Protein AF-A0A132P1G0-F1 (afdb_monomer)

Radius of gyration: 25.65 Å; Cα contacts (8 Å, |Δi|>4): 264; chains: 1; bounding box: 55×98×49 Å

Secondary structure (DSSP, 8-state):
-----HHHHHHHHHHHHHHHHHHHHHHHHHHHHHHHHHHHHHHH--EEEEEEE---HHHHHT--TTPPTT-EEEEEE-SSEEEEEEEE--SSSSSEEEEEEEEEEESSSS-EEEEE---THHHHHHHHHHHTT--HHHHHHHHHHHHTTS--EEEEE-SSEEEEEEHHHHHHHHHHHT--TT-HHHHHHHHHHH--HHHHHHHHHHHHHHT--EEEEEE----

Mean predicted aligned error: 13.41 Å

Organism: Enterococcus faecium (NCBI:txid1352)

Structure (mmCIF, N/CA/C/O backbone):
data_AF-A0A132P1G0-F1
#
_entry.id   AF-A0A132P1G0-F1
#
loop_
_atom_site.group_PDB
_atom_site.id
_atom_site.type_symbol
_atom_site.label_atom_id
_atom_site.label_alt_id
_atom_site.label_comp_id
_atom_site.label_asym_id
_atom_site.label_entity_id
_atom_site.label_seq_id
_atom_site.pdbx_PDB_ins_code
_atom_site.Cartn_x
_atom_site.Cartn_y
_atom_site.Cartn_z
_atom_site.occupancy
_atom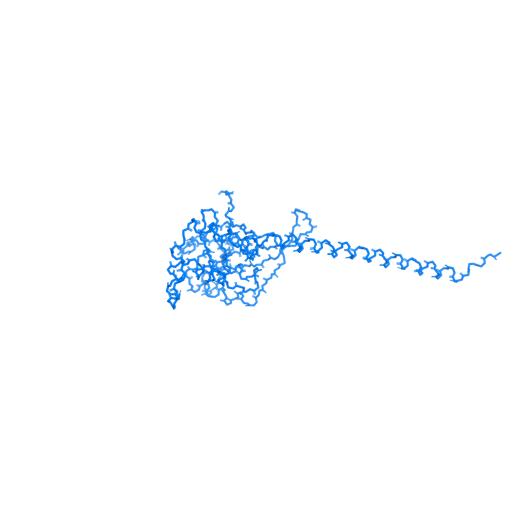_site.B_iso_or_equiv
_atom_site.auth_seq_id
_atom_site.auth_comp_id
_atom_site.auth_asym_id
_atom_site.auth_atom_id
_atom_site.pdbx_PDB_model_num
ATOM 1 N N . MET A 1 1 ? 31.037 -71.816 -2.008 1.00 37.53 1 MET A N 1
ATOM 2 C CA . MET A 1 1 ? 30.924 -70.696 -1.050 1.00 37.53 1 MET A CA 1
ATOM 3 C C . MET A 1 1 ? 31.440 -69.455 -1.752 1.00 37.53 1 MET A C 1
ATOM 5 O O . MET A 1 1 ? 32.637 -69.364 -1.975 1.00 37.53 1 MET A O 1
ATOM 9 N N . VAL A 1 2 ? 30.547 -68.585 -2.227 1.00 40.81 2 VAL A N 1
ATOM 10 C CA . VAL A 1 2 ? 30.942 -67.336 -2.894 1.00 40.81 2 VAL A CA 1
ATOM 11 C C . VAL A 1 2 ? 30.988 -66.265 -1.813 1.00 40.81 2 VAL A C 1
ATOM 13 O O . VAL A 1 2 ? 29.950 -65.892 -1.278 1.00 40.81 2 VAL A O 1
ATOM 16 N N . SER A 1 3 ? 32.191 -65.835 -1.444 1.00 41.25 3 SER A N 1
ATOM 17 C CA . SER A 1 3 ? 32.392 -64.674 -0.586 1.00 41.25 3 SER A CA 1
ATOM 18 C C . SER A 1 3 ? 32.020 -63.419 -1.378 1.00 41.25 3 SER A C 1
ATOM 20 O O . SER A 1 3 ? 32.681 -63.074 -2.359 1.00 41.25 3 SER A O 1
ATOM 22 N N . SER A 1 4 ? 30.945 -62.732 -0.985 1.00 48.47 4 SER A N 1
ATOM 23 C CA . SER A 1 4 ? 30.740 -61.344 -1.398 1.00 48.47 4 SER A CA 1
ATOM 24 C C . SER A 1 4 ? 31.898 -60.537 -0.815 1.00 48.47 4 SER A C 1
ATOM 26 O O . SER A 1 4 ? 32.073 -60.458 0.399 1.00 48.47 4 SER A O 1
ATOM 28 N N . SER A 1 5 ? 32.778 -60.021 -1.676 1.00 46.84 5 SER A N 1
ATOM 29 C CA . SER A 1 5 ? 33.900 -59.223 -1.200 1.00 46.84 5 SER A CA 1
ATOM 30 C C . SER A 1 5 ? 33.353 -57.902 -0.630 1.00 46.84 5 SER A C 1
ATOM 32 O O . SER A 1 5 ? 32.579 -57.233 -1.320 1.00 46.84 5 SER A O 1
ATOM 34 N N . PRO A 1 6 ? 33.748 -57.492 0.592 1.00 55.69 6 PRO A N 1
ATOM 35 C CA . PRO A 1 6 ? 33.287 -56.249 1.227 1.00 55.69 6 PRO A CA 1
ATOM 36 C C . PRO A 1 6 ? 33.460 -55.005 0.334 1.00 55.69 6 PRO A C 1
ATOM 38 O O . PRO A 1 6 ? 32.714 -54.035 0.433 1.00 55.69 6 PRO A O 1
ATOM 41 N N . ASN A 1 7 ? 34.396 -55.070 -0.616 1.00 59.66 7 ASN A N 1
ATOM 42 C CA . ASN A 1 7 ? 34.645 -54.039 -1.619 1.00 59.66 7 ASN A CA 1
ATOM 43 C C . ASN A 1 7 ? 33.464 -53.802 -2.577 1.00 59.66 7 ASN A C 1
ATOM 45 O O . ASN A 1 7 ? 33.288 -52.677 -3.039 1.00 59.66 7 ASN A O 1
ATOM 49 N N . LYS A 1 8 ? 32.649 -54.820 -2.889 1.00 65.12 8 LYS A N 1
ATOM 50 C CA . LYS A 1 8 ? 31.513 -54.676 -3.818 1.00 65.12 8 LYS A CA 1
ATOM 51 C C . LYS A 1 8 ? 30.313 -53.996 -3.156 1.00 65.12 8 LYS A C 1
ATOM 53 O O . LYS A 1 8 ? 29.653 -53.176 -3.786 1.00 65.12 8 LYS A O 1
ATOM 58 N N . GLU A 1 9 ? 30.056 -54.297 -1.886 1.00 71.38 9 GLU A N 1
ATOM 59 C CA . GLU A 1 9 ? 29.015 -53.622 -1.098 1.00 71.38 9 GLU A CA 1
ATOM 60 C C . GLU A 1 9 ? 29.394 -52.170 -0.802 1.00 71.38 9 GLU A C 1
ATOM 62 O O . GLU A 1 9 ? 28.568 -51.274 -0.971 1.00 71.38 9 GLU A O 1
ATOM 67 N N . HIS A 1 10 ? 30.663 -51.918 -0.467 1.00 63.91 10 HIS A N 1
ATOM 68 C CA . HIS A 1 10 ? 31.167 -50.561 -0.271 1.00 63.91 10 HIS A CA 1
ATOM 69 C C . HIS A 1 10 ? 31.054 -49.712 -1.548 1.00 63.91 10 HIS A C 1
ATOM 71 O O . HIS A 1 10 ? 30.574 -48.582 -1.496 1.00 63.91 10 HIS A O 1
ATOM 77 N N . LEU A 1 11 ? 31.417 -50.271 -2.709 1.00 60.62 11 LEU A N 1
ATOM 78 C CA . LEU A 1 11 ? 31.289 -49.586 -3.997 1.00 60.62 11 LEU A CA 1
ATOM 79 C C . LEU A 1 11 ? 29.827 -49.255 -4.338 1.00 60.62 11 LEU A C 1
ATOM 81 O O . LEU A 1 11 ? 29.544 -48.152 -4.798 1.00 60.62 11 LEU A O 1
ATOM 85 N N . ASN A 1 12 ? 28.895 -50.173 -4.073 1.00 77.06 12 ASN A N 1
ATOM 86 C CA . ASN A 1 12 ? 27.471 -49.936 -4.313 1.00 77.06 12 ASN A CA 1
ATOM 87 C C . ASN A 1 12 ? 26.906 -48.820 -3.422 1.00 77.06 12 ASN A C 1
ATOM 89 O O . ASN A 1 12 ? 26.125 -48.001 -3.902 1.00 77.06 12 ASN A O 1
ATOM 93 N N . GLU A 1 13 ? 27.310 -48.746 -2.151 1.00 74.50 13 GLU A N 1
ATOM 94 C CA . GLU A 1 13 ? 26.876 -47.664 -1.256 1.00 74.50 13 GLU A CA 1
ATOM 95 C C . GLU A 1 13 ? 27.479 -46.310 -1.659 1.00 74.50 13 GLU A C 1
ATOM 97 O O . GLU A 1 13 ? 26.783 -45.296 -1.613 1.00 74.50 13 GLU A O 1
ATOM 102 N N . VAL A 1 14 ? 28.734 -46.281 -2.124 1.00 67.88 14 VAL A N 1
ATOM 103 C CA . VAL A 1 14 ? 29.352 -45.065 -2.680 1.00 67.88 14 VAL A CA 1
ATOM 104 C C . VAL A 1 14 ? 28.603 -44.599 -3.931 1.00 67.88 14 VAL A C 1
ATOM 106 O O . VAL A 1 14 ? 28.250 -43.426 -4.017 1.00 67.88 14 VAL A O 1
ATOM 109 N N . ILE A 1 15 ? 28.282 -45.503 -4.863 1.00 72.69 15 ILE A N 1
ATOM 110 C CA . ILE A 1 15 ? 27.496 -45.175 -6.066 1.00 72.69 15 ILE A CA 1
ATOM 111 C C . ILE A 1 15 ? 26.113 -44.638 -5.682 1.00 72.69 15 ILE A C 1
ATOM 113 O O . ILE A 1 15 ? 25.686 -43.621 -6.223 1.00 72.69 15 ILE A O 1
ATOM 117 N N . ARG A 1 16 ? 25.430 -45.274 -4.723 1.00 78.25 16 ARG A N 1
ATOM 118 C CA . ARG A 1 16 ? 24.104 -44.844 -4.260 1.00 78.25 16 ARG A CA 1
ATOM 119 C C . ARG A 1 16 ? 24.137 -43.447 -3.637 1.00 78.25 16 ARG A C 1
ATOM 121 O O . ARG A 1 16 ? 23.233 -42.653 -3.885 1.00 78.25 16 ARG A O 1
ATOM 128 N N . ARG A 1 17 ? 25.166 -43.139 -2.838 1.00 67.62 17 ARG A N 1
ATOM 129 C CA . ARG A 1 17 ? 25.363 -41.803 -2.250 1.00 67.62 17 ARG A CA 1
ATOM 130 C C . ARG A 1 17 ? 25.637 -40.760 -3.321 1.00 67.62 17 ARG A C 1
ATOM 132 O O . ARG A 1 17 ? 24.928 -39.768 -3.358 1.00 67.62 17 ARG A O 1
ATOM 139 N N . ILE A 1 18 ? 26.551 -41.047 -4.248 1.00 67.81 18 ILE A N 1
ATOM 140 C CA . ILE A 1 18 ? 26.843 -40.165 -5.383 1.00 67.81 18 ILE A CA 1
ATOM 141 C C . ILE A 1 18 ? 25.563 -39.887 -6.182 1.00 67.81 18 ILE A C 1
ATOM 143 O O . ILE A 1 18 ? 25.228 -38.735 -6.412 1.00 67.81 18 ILE A O 1
ATOM 147 N N . GLN A 1 19 ? 24.788 -40.910 -6.550 1.00 68.12 19 GLN A N 1
ATOM 148 C CA . GLN A 1 19 ? 23.530 -40.723 -7.286 1.00 68.12 19 GLN A CA 1
ATOM 149 C C . GLN A 1 19 ? 22.514 -39.864 -6.524 1.00 68.12 19 GLN A C 1
ATOM 151 O O . GLN A 1 19 ? 21.861 -39.015 -7.129 1.00 68.12 19 GLN A O 1
ATOM 156 N N . LYS A 1 20 ? 22.400 -40.058 -5.205 1.00 75.44 20 LYS A N 1
ATOM 157 C CA . LYS A 1 20 ? 21.541 -39.233 -4.353 1.00 75.44 20 LYS A CA 1
ATOM 158 C C . LYS A 1 20 ? 22.015 -37.778 -4.338 1.00 75.44 20 LYS A C 1
ATOM 160 O O . LYS A 1 20 ? 21.205 -36.888 -4.575 1.00 75.44 20 LYS A O 1
ATOM 165 N N . ASP A 1 21 ? 23.308 -37.548 -4.136 1.00 68.44 21 ASP A N 1
ATOM 166 C CA . ASP A 1 21 ? 23.900 -36.209 -4.083 1.00 68.44 21 ASP A CA 1
ATOM 167 C C . ASP A 1 21 ? 23.746 -35.477 -5.431 1.00 68.44 21 ASP A C 1
ATOM 169 O O . ASP A 1 21 ? 23.381 -34.303 -5.460 1.00 68.44 21 ASP A O 1
ATOM 173 N N . PHE A 1 22 ? 23.917 -36.180 -6.558 1.00 66.56 22 PHE A N 1
ATOM 174 C CA . PHE A 1 22 ? 23.640 -35.639 -7.894 1.00 66.56 22 PHE A CA 1
ATOM 175 C C . PHE A 1 22 ? 22.152 -35.336 -8.116 1.00 66.56 22 PHE A C 1
ATOM 177 O O . PHE A 1 22 ? 21.842 -34.308 -8.712 1.00 66.56 22 PHE A O 1
ATOM 184 N N . SER A 1 23 ? 21.228 -36.161 -7.606 1.00 70.25 23 SER A N 1
ATOM 185 C CA . SER A 1 23 ? 19.790 -35.854 -7.686 1.00 70.25 23 SER A CA 1
ATOM 186 C C . SER A 1 23 ? 19.420 -34.603 -6.885 1.00 70.25 23 SER A C 1
ATOM 188 O O . SER A 1 23 ? 18.703 -33.748 -7.393 1.00 70.25 23 SER A O 1
ATOM 190 N N . CYS A 1 24 ? 20.000 -34.429 -5.692 1.00 68.25 24 CYS A N 1
ATOM 191 C CA . CYS A 1 24 ? 19.798 -33.228 -4.885 1.00 68.25 24 CYS A CA 1
ATOM 192 C C . CYS A 1 24 ? 20.371 -31.979 -5.572 1.00 68.25 24 CYS A C 1
ATOM 194 O O . CYS A 1 24 ? 19.778 -30.909 -5.482 1.00 68.25 24 CYS A O 1
ATOM 196 N N . MET A 1 25 ? 21.492 -32.095 -6.294 1.00 72.50 25 MET A N 1
ATOM 197 C CA . MET A 1 25 ? 22.027 -30.979 -7.084 1.00 72.50 25 MET A CA 1
ATOM 198 C C . MET A 1 25 ? 21.111 -30.583 -8.246 1.00 72.50 25 MET A C 1
ATOM 200 O O . MET A 1 25 ? 20.969 -29.393 -8.511 1.00 72.50 25 MET A O 1
ATOM 204 N N . GLU A 1 26 ? 20.487 -31.539 -8.935 1.00 73.94 26 GLU A N 1
ATOM 205 C CA . GLU A 1 26 ? 19.522 -31.225 -9.999 1.00 73.94 26 GLU A CA 1
ATOM 206 C C . GLU A 1 26 ? 18.239 -30.591 -9.438 1.00 73.94 26 GLU A C 1
ATOM 208 O O . GLU A 1 26 ? 17.740 -29.619 -10.003 1.00 73.94 26 GLU A O 1
ATOM 213 N N . GLU A 1 27 ? 17.761 -31.047 -8.277 1.00 65.31 27 GLU A N 1
ATOM 214 C CA . GLU A 1 27 ? 16.662 -30.391 -7.553 1.00 65.31 27 GLU A CA 1
ATOM 215 C C . GLU A 1 27 ? 17.027 -28.956 -7.139 1.00 65.31 27 GLU A C 1
ATOM 217 O O . GLU A 1 27 ? 16.222 -28.041 -7.311 1.00 65.31 27 GLU A O 1
ATOM 222 N N . MET A 1 28 ? 18.256 -28.729 -6.661 1.00 61.38 28 MET A N 1
ATOM 223 C CA . MET A 1 28 ? 18.747 -27.388 -6.326 1.00 61.38 28 MET A CA 1
ATOM 224 C C . MET A 1 28 ? 18.873 -26.489 -7.557 1.00 61.38 28 MET A C 1
ATOM 226 O O . MET A 1 28 ? 18.504 -25.323 -7.475 1.00 61.38 28 MET A O 1
ATOM 230 N N . LYS A 1 29 ? 19.354 -26.997 -8.698 1.00 69.44 29 LYS A N 1
ATOM 231 C CA . LYS A 1 29 ? 19.403 -26.221 -9.949 1.00 69.44 29 LYS A CA 1
ATOM 232 C C . LYS A 1 29 ? 18.012 -25.830 -10.418 1.00 69.44 29 LYS A C 1
ATOM 234 O O . LYS A 1 29 ? 17.804 -24.674 -10.762 1.00 69.44 29 LYS A O 1
ATOM 239 N N . TYR A 1 30 ? 17.068 -26.768 -10.396 1.00 66.25 30 TYR A N 1
ATOM 240 C CA . TYR A 1 30 ? 15.680 -26.485 -10.745 1.00 66.25 30 TYR A CA 1
ATOM 241 C C . TYR A 1 30 ? 15.068 -25.445 -9.800 1.00 66.25 30 TYR A C 1
ATOM 243 O O . TYR A 1 30 ? 14.392 -24.526 -10.251 1.00 66.25 30 TYR A O 1
ATOM 251 N N . PHE A 1 31 ? 15.346 -25.543 -8.497 1.00 60.97 31 PHE A N 1
ATOM 252 C CA . PHE A 1 31 ? 14.909 -24.549 -7.519 1.00 60.97 31 PHE A CA 1
ATOM 253 C C . PHE A 1 31 ? 15.527 -23.169 -7.777 1.00 60.97 31 PHE A C 1
ATOM 255 O O . PHE A 1 31 ? 14.792 -22.189 -7.831 1.00 60.97 31 PHE A O 1
ATOM 262 N N . ILE A 1 32 ? 16.846 -23.087 -7.985 1.00 63.47 32 ILE A N 1
ATOM 263 C CA . ILE A 1 32 ? 17.544 -21.830 -8.297 1.00 63.47 32 ILE A CA 1
ATOM 264 C C . ILE A 1 32 ? 16.972 -21.217 -9.570 1.00 63.47 32 ILE A C 1
ATOM 266 O O . ILE A 1 32 ? 16.587 -20.059 -9.544 1.00 63.47 32 ILE A O 1
ATOM 270 N N . GLN A 1 33 ? 16.827 -22.000 -10.639 1.00 63.66 33 GLN A N 1
ATOM 271 C CA . GLN A 1 33 ? 16.275 -21.518 -11.900 1.00 63.66 33 GLN A CA 1
ATOM 272 C C . GLN A 1 33 ? 14.838 -21.010 -11.733 1.00 63.66 33 GLN A C 1
ATOM 274 O O . GLN A 1 33 ? 14.493 -19.961 -12.260 1.00 63.66 33 GLN A O 1
ATOM 279 N N . ARG A 1 34 ? 13.998 -21.703 -10.956 1.00 62.53 34 ARG A N 1
ATOM 280 C CA . ARG A 1 34 ? 12.636 -21.241 -10.650 1.00 62.53 34 ARG A CA 1
ATOM 281 C C . ARG A 1 34 ? 12.626 -19.941 -9.852 1.00 62.53 34 ARG A C 1
ATOM 283 O O . ARG A 1 34 ? 11.782 -19.092 -10.114 1.00 62.53 34 ARG A O 1
ATOM 290 N N . VAL A 1 35 ? 13.542 -19.786 -8.898 1.00 59.06 35 VAL A N 1
ATOM 291 C CA . VAL A 1 35 ? 13.701 -18.548 -8.123 1.00 59.06 35 VAL A CA 1
ATOM 292 C C . VAL A 1 35 ? 14.233 -17.420 -9.009 1.00 59.06 35 VAL A C 1
ATOM 294 O O . VAL A 1 35 ? 13.733 -16.308 -8.922 1.00 59.06 35 VAL A O 1
ATOM 297 N N . GLU A 1 36 ? 15.191 -17.691 -9.893 1.00 55.34 36 GLU A N 1
ATOM 298 C CA . GLU A 1 36 ? 15.711 -16.725 -10.867 1.00 55.34 36 GLU A CA 1
ATOM 299 C C . GLU A 1 36 ? 14.631 -16.295 -11.863 1.00 55.34 36 GLU A C 1
ATOM 301 O O . GLU A 1 36 ? 14.488 -15.105 -12.116 1.00 55.34 36 GLU A O 1
ATOM 306 N N . GLU A 1 37 ? 13.828 -17.229 -12.376 1.00 57.62 37 GLU A N 1
ATOM 307 C CA . GLU A 1 37 ? 12.675 -16.941 -13.235 1.00 57.62 37 GLU A CA 1
ATOM 308 C C . GLU A 1 37 ? 11.617 -16.118 -12.487 1.00 57.62 37 GLU A C 1
ATOM 310 O O . GLU A 1 37 ? 11.089 -15.163 -13.045 1.00 57.62 37 GLU A O 1
ATOM 315 N N . GLN A 1 38 ? 11.334 -16.424 -11.217 1.00 51.44 38 GLN A N 1
ATOM 316 C CA . GLN A 1 38 ? 10.434 -15.613 -10.388 1.00 51.44 38 GLN A CA 1
ATOM 317 C C . GLN A 1 38 ? 10.981 -14.204 -10.157 1.00 51.44 38 GLN A C 1
ATOM 319 O O . GLN A 1 38 ? 10.253 -13.242 -10.364 1.00 51.44 38 GLN A O 1
ATOM 324 N N . LEU A 1 39 ? 12.259 -14.064 -9.801 1.00 53.16 39 LEU A N 1
ATOM 325 C CA . LEU A 1 39 ? 12.914 -12.764 -9.638 1.00 53.16 39 LEU A CA 1
ATOM 326 C C . LEU A 1 39 ? 12.949 -11.978 -10.954 1.00 53.16 39 LEU A C 1
ATOM 328 O O . LEU A 1 39 ? 12.786 -10.762 -10.946 1.00 53.16 39 LEU A O 1
ATOM 332 N N . TYR A 1 40 ? 13.127 -12.663 -12.084 1.00 47.72 40 TYR A N 1
ATOM 333 C CA . TYR A 1 40 ? 13.099 -12.061 -13.412 1.00 47.72 40 TYR A CA 1
ATOM 334 C C . TYR A 1 40 ? 11.697 -11.562 -13.772 1.00 47.72 40 TYR A C 1
ATOM 336 O O . TYR A 1 40 ? 11.555 -10.411 -14.170 1.00 47.72 40 TYR A O 1
ATOM 344 N N . MET A 1 41 ? 10.651 -12.363 -13.557 1.00 48.81 41 MET A N 1
ATOM 345 C CA . MET A 1 41 ? 9.263 -11.942 -13.785 1.00 48.81 41 MET A CA 1
ATOM 346 C C . MET A 1 41 ? 8.830 -10.825 -12.825 1.00 48.81 41 MET A C 1
ATOM 348 O O . MET A 1 41 ? 8.182 -9.873 -13.246 1.00 48.81 41 MET A O 1
ATOM 352 N N . GLU A 1 42 ? 9.241 -10.886 -11.555 1.00 50.31 42 GLU A N 1
ATOM 353 C CA . GLU A 1 42 ? 9.063 -9.796 -10.585 1.00 50.31 42 GLU A CA 1
ATOM 354 C C . GLU A 1 42 ? 9.807 -8.522 -11.015 1.00 50.31 42 GLU A C 1
ATOM 356 O O . GLU A 1 42 ? 9.365 -7.420 -10.706 1.00 50.31 42 GLU A O 1
ATOM 361 N N . SER A 1 43 ? 10.901 -8.654 -11.772 1.00 48.41 43 SER A N 1
ATOM 362 C CA . SER A 1 43 ? 11.619 -7.525 -12.371 1.00 48.41 43 SER A CA 1
ATOM 363 C C . SER A 1 43 ? 11.027 -7.028 -13.698 1.00 48.41 43 SER A C 1
ATOM 365 O O . SER A 1 43 ? 11.394 -5.941 -14.148 1.00 48.41 43 SER A O 1
ATOM 367 N N . GLU A 1 44 ? 10.132 -7.789 -14.343 1.00 48.69 44 GLU A N 1
ATOM 368 C CA . GLU A 1 44 ? 9.472 -7.368 -15.589 1.00 48.69 44 GLU A CA 1
ATOM 369 C C . GLU A 1 44 ? 8.325 -6.382 -15.341 1.00 48.69 44 GLU A C 1
ATOM 371 O O . GLU A 1 44 ? 8.039 -5.559 -16.212 1.00 48.69 44 GLU A O 1
ATOM 376 N N . THR A 1 45 ? 7.710 -6.402 -14.156 1.00 56.88 45 THR A N 1
ATOM 377 C CA . THR A 1 45 ? 6.736 -5.386 -13.744 1.00 56.88 45 THR A CA 1
ATOM 378 C C . THR A 1 45 ? 7.280 -4.589 -12.571 1.00 56.88 45 THR A C 1
ATOM 380 O O . THR A 1 45 ? 7.187 -5.012 -11.423 1.00 56.88 45 THR A O 1
ATOM 383 N N . SER A 1 46 ? 7.787 -3.388 -12.841 1.00 74.88 46 SER A N 1
ATOM 384 C CA . SER A 1 46 ? 8.185 -2.440 -11.793 1.00 74.88 46 SER A CA 1
ATOM 385 C C . SER A 1 46 ? 6.996 -1.970 -10.937 1.00 74.88 46 SER A C 1
ATOM 387 O O . SER A 1 46 ? 7.160 -1.375 -9.877 1.00 74.88 46 SER A O 1
ATOM 389 N N . GLN A 1 47 ? 5.775 -2.277 -11.364 1.00 89.62 47 GLN A N 1
ATOM 390 C CA . GLN A 1 47 ? 4.558 -2.008 -10.625 1.00 89.62 47 GLN A CA 1
ATOM 391 C C . GLN A 1 47 ? 4.215 -3.130 -9.637 1.00 89.62 47 GLN A C 1
ATOM 393 O O . GLN A 1 47 ? 3.905 -4.256 -10.027 1.00 89.62 47 GLN A O 1
ATOM 398 N N . THR A 1 48 ? 4.106 -2.781 -8.358 1.00 92.25 48 THR A N 1
ATOM 399 C CA . THR A 1 48 ? 3.458 -3.621 -7.345 1.00 92.25 48 THR A CA 1
ATOM 400 C C . THR A 1 48 ? 1.998 -3.214 -7.202 1.00 92.25 48 THR A C 1
ATOM 402 O O . THR A 1 48 ? 1.680 -2.134 -6.703 1.00 92.25 48 THR A O 1
ATOM 405 N N . LYS A 1 49 ? 1.083 -4.100 -7.593 1.00 94.44 49 LYS A N 1
ATOM 406 C CA . LYS A 1 49 ? -0.353 -3.885 -7.400 1.00 94.44 49 LYS A CA 1
ATOM 407 C C . LYS A 1 49 ? -0.763 -4.131 -5.947 1.00 94.44 49 LYS A C 1
ATOM 409 O O . LYS A 1 49 ? -0.515 -5.203 -5.391 1.00 94.44 49 LYS A O 1
ATOM 414 N N . VAL A 1 50 ? -1.458 -3.161 -5.365 1.00 95.56 50 VAL A N 1
ATOM 415 C CA . VAL A 1 50 ? -2.027 -3.217 -4.018 1.00 95.56 50 VAL A CA 1
ATOM 416 C C . VAL A 1 50 ? -3.546 -3.146 -4.126 1.00 95.56 50 VAL A C 1
ATOM 418 O O . VAL A 1 50 ? -4.113 -2.168 -4.599 1.00 95.56 50 VAL A O 1
ATOM 421 N N . THR A 1 51 ? -4.234 -4.187 -3.670 1.00 95.50 51 THR A N 1
ATOM 422 C CA . THR A 1 51 ? -5.693 -4.174 -3.552 1.00 95.50 51 THR A CA 1
ATOM 423 C C . THR A 1 51 ? -6.094 -3.490 -2.255 1.00 95.50 51 THR A C 1
ATOM 425 O O . THR A 1 51 ? -5.665 -3.899 -1.177 1.00 95.50 51 THR A O 1
ATOM 428 N N . VAL A 1 52 ? -6.969 -2.498 -2.355 1.00 93.19 52 VAL A N 1
ATOM 429 C CA . VAL A 1 52 ? -7.499 -1.738 -1.224 1.00 93.19 52 VAL A CA 1
ATOM 430 C C . VAL A 1 52 ? -8.912 -2.214 -0.915 1.00 93.19 52 VAL A C 1
ATOM 432 O O . VAL A 1 52 ? -9.797 -2.218 -1.776 1.00 93.19 52 VAL A O 1
ATOM 435 N N . SER A 1 53 ? -9.143 -2.621 0.327 1.00 90.44 53 SER A N 1
ATOM 436 C CA . SER A 1 53 ? -10.440 -3.084 0.821 1.00 90.44 53 SER A CA 1
ATOM 437 C C . SER A 1 53 ? -10.795 -2.442 2.163 1.00 90.44 53 SER A C 1
ATOM 439 O O . SER A 1 53 ? -9.915 -2.013 2.900 1.00 90.44 53 SER A O 1
ATOM 441 N N . HIS A 1 54 ? -12.102 -2.355 2.445 1.00 74.56 54 HIS A N 1
ATOM 442 C CA . HIS A 1 54 ? -12.664 -1.826 3.695 1.00 74.56 54 HIS A CA 1
ATOM 443 C C . HIS A 1 54 ? -12.134 -0.445 4.093 1.00 74.56 54 HIS A C 1
ATOM 445 O O . HIS A 1 54 ? -11.588 -0.312 5.168 1.00 74.56 54 HIS A O 1
ATOM 451 N N . ASN A 1 55 ? -12.290 0.592 3.268 1.00 75.94 55 ASN A N 1
ATOM 452 C CA . ASN A 1 55 ? -11.834 1.939 3.624 1.00 75.94 55 ASN A CA 1
ATOM 453 C C . ASN A 1 55 ? -12.875 2.679 4.494 1.00 75.94 55 ASN A C 1
ATOM 455 O O . ASN A 1 55 ? -13.790 3.327 3.983 1.00 75.94 55 ASN A O 1
ATOM 459 N N . HIS A 1 56 ? -12.741 2.564 5.815 1.00 75.12 56 HIS A N 1
ATOM 460 C CA . HI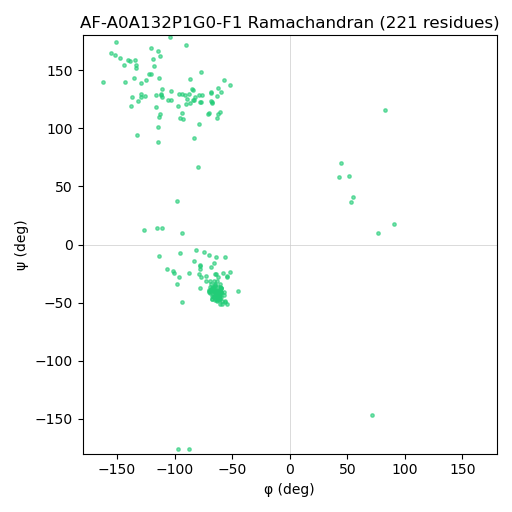S A 1 56 ? -13.597 3.220 6.811 1.00 75.12 56 HIS A CA 1
ATOM 461 C C . HIS A 1 56 ? -12.842 4.247 7.668 1.00 75.12 56 HIS A C 1
ATOM 463 O O . HIS A 1 56 ? -13.361 4.696 8.690 1.00 75.12 56 HIS A O 1
ATOM 469 N N . LEU A 1 57 ? -11.639 4.656 7.260 1.00 74.44 57 LEU A N 1
ATOM 470 C CA . LEU A 1 57 ? -10.812 5.604 8.016 1.00 74.44 57 LEU A CA 1
ATOM 471 C C . LEU A 1 57 ? -11.493 6.966 8.218 1.00 74.44 57 LEU A C 1
ATOM 473 O O . LEU A 1 57 ? -11.396 7.558 9.294 1.00 74.44 57 LEU A O 1
ATOM 477 N N . ASP A 1 58 ? -12.283 7.426 7.248 1.00 68.94 58 ASP A N 1
ATOM 478 C CA . ASP A 1 58 ? -13.061 8.663 7.392 1.00 68.94 58 ASP A CA 1
ATOM 479 C C . ASP A 1 58 ? -14.133 8.584 8.486 1.00 68.94 58 ASP A C 1
ATOM 481 O O . ASP A 1 58 ? -14.510 9.609 9.063 1.00 68.94 58 ASP A O 1
ATOM 485 N N . VAL A 1 59 ? -14.610 7.376 8.811 1.00 62.75 59 VAL A N 1
ATOM 486 C CA . VAL A 1 59 ? -15.548 7.160 9.917 1.00 62.75 59 VAL A CA 1
ATOM 487 C C . VAL A 1 59 ? -14.850 7.549 11.219 1.00 62.75 59 VAL A C 1
ATOM 489 O O . VAL A 1 59 ? -15.433 8.312 11.981 1.00 62.75 59 VAL A O 1
ATOM 492 N N . TYR A 1 60 ? -13.585 7.155 11.424 1.00 66.62 60 TYR A N 1
ATOM 493 C CA . TYR A 1 60 ? -12.789 7.480 12.618 1.00 66.62 60 TYR A CA 1
ATOM 494 C C . TYR A 1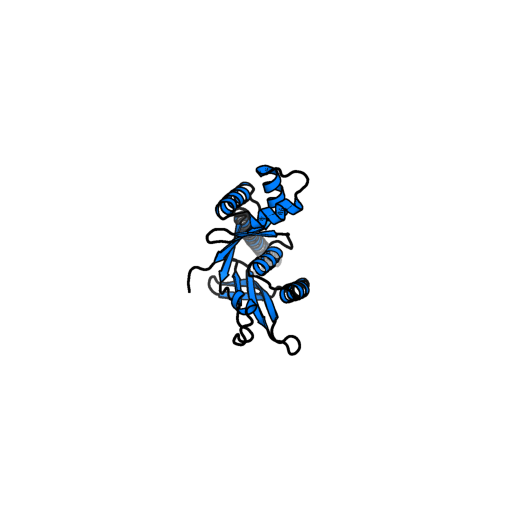 60 ? -12.469 8.975 12.764 1.00 66.62 60 TYR A C 1
ATOM 496 O O . TYR A 1 60 ? -12.602 9.513 13.866 1.00 66.62 60 TYR A O 1
ATOM 504 N N . LYS A 1 61 ? -12.155 9.684 11.667 1.00 65.44 61 LYS A N 1
ATOM 505 C CA . LYS A 1 61 ? -11.956 11.152 11.689 1.00 65.44 61 LYS A CA 1
ATOM 506 C C . LYS A 1 61 ? -13.155 11.902 12.281 1.00 65.44 61 LYS A C 1
ATOM 508 O O . LYS A 1 61 ? -13.002 12.983 12.843 1.00 65.44 61 LYS A O 1
ATOM 513 N N . ARG A 1 62 ? -14.357 11.324 12.182 1.00 62.72 62 ARG A N 1
ATOM 514 C CA . ARG A 1 62 ? -15.605 11.882 12.725 1.00 62.72 62 ARG A CA 1
ATOM 515 C C . ARG A 1 62 ? -15.958 11.367 14.129 1.00 62.72 62 ARG A C 1
ATOM 517 O O . ARG A 1 62 ? -17.061 11.641 14.589 1.00 62.72 62 ARG A O 1
ATOM 524 N N . ARG A 1 63 ? -15.044 10.653 14.805 1.00 63.06 63 ARG A N 1
ATOM 525 C CA . ARG A 1 63 ? -15.208 10.029 16.138 1.00 63.06 63 ARG A CA 1
ATOM 526 C C . ARG A 1 63 ? -16.544 9.290 16.301 1.00 63.06 63 ARG A C 1
ATOM 528 O O . ARG A 1 63 ? -17.417 9.709 17.057 1.00 63.06 63 ARG A O 1
ATOM 535 N N . PRO A 1 64 ? -16.719 8.163 15.611 1.00 58.31 64 PRO A N 1
ATOM 536 C CA . PRO A 1 64 ? -17.918 7.366 15.706 1.00 58.31 64 PRO A CA 1
ATOM 537 C C . PRO A 1 64 ? -17.821 6.557 17.003 1.00 58.31 64 PRO A C 1
ATOM 539 O O . PRO A 1 64 ? -17.117 5.551 17.068 1.00 58.31 64 PRO A O 1
ATOM 542 N N . GLU A 1 65 ? -18.548 6.970 18.041 1.00 59.00 65 GLU A N 1
ATOM 543 C CA . GLU A 1 65 ? -18.632 6.257 19.332 1.00 59.00 65 GLU A CA 1
ATOM 544 C C . GLU A 1 65 ? -19.094 4.786 19.189 1.00 59.00 65 GLU A C 1
ATOM 546 O O . GLU A 1 65 ? -19.032 4.001 20.132 1.00 59.00 65 GLU A O 1
ATOM 551 N N . THR A 1 66 ? -19.559 4.392 17.999 1.00 63.84 66 THR A N 1
ATOM 552 C CA . THR A 1 66 ? -20.183 3.102 17.696 1.00 63.84 66 THR A CA 1
ATOM 553 C C . THR A 1 66 ? -19.245 2.031 17.130 1.00 63.84 66 THR A C 1
ATOM 555 O O . THR A 1 66 ? -19.692 0.896 16.946 1.00 63.84 66 THR A O 1
ATOM 558 N N . VAL A 1 67 ? -17.986 2.341 16.799 1.00 70.19 67 VAL A N 1
ATOM 559 C CA . VAL A 1 67 ? -17.074 1.341 16.206 1.00 70.19 67 VAL A CA 1
ATOM 560 C C . VAL A 1 67 ? -16.524 0.417 17.294 1.00 70.19 67 VAL A C 1
ATOM 562 O O . VAL A 1 67 ? -16.029 0.861 18.326 1.00 70.19 67 VAL A O 1
ATOM 565 N N . LYS A 1 68 ? -16.635 -0.899 17.079 1.00 74.75 68 LYS A N 1
ATOM 566 C CA . LYS A 1 68 ? -16.181 -1.906 18.047 1.00 74.75 68 LYS A CA 1
ATOM 567 C C . LYS A 1 68 ? -14.658 -2.052 18.003 1.00 74.75 68 LYS A C 1
ATOM 569 O O . LYS A 1 68 ? -14.055 -1.957 16.935 1.00 74.75 68 LYS A O 1
ATOM 574 N N . LYS A 1 69 ? -14.053 -2.379 19.147 1.00 77.50 69 LYS A N 1
ATOM 575 C CA . LYS A 1 69 ? -12.651 -2.816 19.223 1.00 77.50 69 LYS A CA 1
ATOM 576 C C . LYS A 1 69 ? -12.391 -3.963 18.234 1.00 77.50 69 LYS A C 1
ATOM 578 O O . LYS A 1 69 ? -13.217 -4.872 18.132 1.00 77.50 69 LYS A O 1
ATOM 583 N N . GLY A 1 70 ? -11.258 -3.917 17.539 1.00 79.00 70 GLY A N 1
ATOM 584 C CA . GLY A 1 70 ? -10.841 -4.909 16.547 1.00 79.00 70 GLY A CA 1
ATOM 585 C C . GLY A 1 70 ? -11.558 -4.794 15.200 1.00 79.00 70 GLY A C 1
ATOM 586 O O . GLY A 1 70 ? -11.443 -5.697 14.377 1.00 79.00 70 GLY A O 1
ATOM 587 N N . THR A 1 71 ? -12.323 -3.721 14.962 1.00 84.06 71 THR A N 1
ATOM 588 C CA . THR A 1 71 ? -12.922 -3.480 13.640 1.00 84.06 71 THR A CA 1
ATOM 589 C C . THR A 1 71 ? -11.818 -3.142 12.642 1.00 84.06 71 THR A C 1
ATOM 591 O O . THR A 1 71 ? -11.077 -2.187 12.865 1.00 84.06 71 THR A O 1
ATOM 594 N N . GLU A 1 72 ? -11.734 -3.900 11.547 1.00 87.38 72 GLU A N 1
ATOM 595 C CA . GLU A 1 72 ? -10.861 -3.606 10.404 1.00 87.38 72 GLU A CA 1
ATOM 596 C C . GLU A 1 72 ? -11.361 -2.337 9.688 1.00 87.38 72 GLU A C 1
ATOM 598 O O . GLU A 1 72 ? -12.525 -2.250 9.288 1.00 87.38 72 GLU A O 1
ATOM 603 N N . LEU A 1 73 ? -10.488 -1.334 9.589 1.00 89.19 73 LEU A N 1
ATOM 604 C CA . LEU A 1 73 ? -10.756 0.009 9.063 1.00 89.19 73 LEU A CA 1
ATOM 605 C C . LEU A 1 73 ? -10.145 0.267 7.687 1.00 89.19 73 LEU A C 1
ATOM 607 O O . LEU A 1 73 ? -10.550 1.230 7.037 1.00 89.19 73 LEU A O 1
ATOM 611 N N . LEU A 1 74 ? -9.129 -0.509 7.312 1.00 92.06 74 LEU A N 1
ATOM 612 C CA . LEU A 1 74 ? -8.476 -0.508 6.007 1.00 92.06 74 LEU A CA 1
ATOM 613 C C . LEU A 1 74 ? -7.700 -1.814 5.871 1.00 92.06 74 LEU A C 1
ATOM 615 O O . LEU A 1 74 ? -7.041 -2.253 6.813 1.00 92.06 74 LEU A O 1
ATOM 619 N N . ARG A 1 75 ? -7.740 -2.413 4.686 1.00 94.00 75 ARG A N 1
ATOM 620 C CA . ARG A 1 75 ? -6.905 -3.558 4.339 1.00 94.00 75 ARG A CA 1
ATOM 621 C C . ARG A 1 75 ? -6.240 -3.343 2.991 1.00 94.00 75 ARG A C 1
ATOM 623 O O . ARG A 1 75 ? -6.930 -3.156 1.986 1.00 94.00 75 ARG A O 1
ATOM 630 N N . LEU A 1 76 ? -4.915 -3.421 2.990 1.00 94.88 76 LEU A N 1
ATOM 631 C CA . LEU A 1 76 ? -4.054 -3.305 1.817 1.00 94.88 76 LEU A CA 1
ATOM 632 C C . LEU A 1 76 ? -3.422 -4.663 1.544 1.00 94.88 76 LEU A C 1
ATOM 634 O O . LEU A 1 76 ? -2.872 -5.290 2.447 1.00 94.88 76 LEU A O 1
ATOM 638 N N . GLU A 1 77 ? -3.520 -5.144 0.313 1.00 94.50 77 GLU A N 1
ATOM 639 C CA . GLU A 1 77 ? -3.133 -6.512 -0.011 1.00 94.50 77 GLU A CA 1
ATOM 640 C C . GLU A 1 77 ? -2.362 -6.580 -1.329 1.00 94.50 77 GLU A C 1
ATOM 642 O O . GLU A 1 77 ? -2.890 -6.243 -2.387 1.00 94.50 77 GLU A O 1
ATOM 647 N N . THR A 1 78 ? -1.121 -7.058 -1.265 1.00 92.38 78 THR A N 1
ATOM 648 C CA . THR A 1 78 ? -0.341 -7.480 -2.437 1.00 92.38 78 THR A CA 1
ATOM 649 C C . THR A 1 78 ? -0.443 -8.993 -2.601 1.00 92.38 78 THR A C 1
ATOM 651 O O . THR A 1 78 ? -1.142 -9.672 -1.845 1.00 92.38 78 THR A O 1
ATOM 654 N N . GLU A 1 79 ? 0.273 -9.567 -3.565 1.00 87.25 79 GLU A N 1
ATOM 655 C CA . GLU A 1 79 ? 0.422 -11.021 -3.658 1.00 87.25 79 GLU A CA 1
ATOM 656 C C . GLU A 1 79 ? 1.070 -11.615 -2.394 1.00 87.25 79 GLU A C 1
ATOM 658 O O . GLU A 1 79 ? 0.611 -12.634 -1.881 1.00 87.25 79 GLU A O 1
ATOM 663 N N . LYS A 1 80 ? 2.089 -10.942 -1.846 1.00 86.50 80 LYS A N 1
ATOM 664 C CA . LYS A 1 80 ? 2.945 -11.474 -0.773 1.00 86.50 80 LYS A CA 1
ATOM 665 C C . LYS A 1 80 ? 2.601 -10.957 0.621 1.00 86.50 80 LYS A C 1
ATOM 667 O O . LYS A 1 80 ? 2.904 -11.637 1.598 1.00 86.50 80 LYS A O 1
ATOM 672 N N . TYR A 1 81 ? 1.974 -9.789 0.734 1.00 90.25 81 TYR A N 1
ATOM 673 C CA . TYR A 1 81 ? 1.796 -9.092 2.008 1.00 90.25 81 TYR A CA 1
ATOM 674 C C . TYR A 1 81 ? 0.3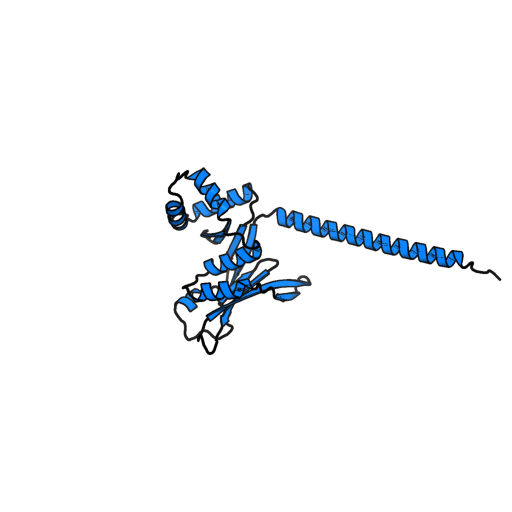70 -8.588 2.204 1.00 90.25 81 TYR A C 1
ATOM 676 O O . TYR A 1 81 ? -0.347 -8.292 1.246 1.00 90.25 81 TYR A O 1
ATOM 684 N N . ILE A 1 82 ? -0.032 -8.492 3.469 1.00 92.00 82 ILE A N 1
ATOM 685 C CA . ILE A 1 82 ? -1.285 -7.875 3.902 1.00 92.00 82 ILE A CA 1
ATOM 686 C C 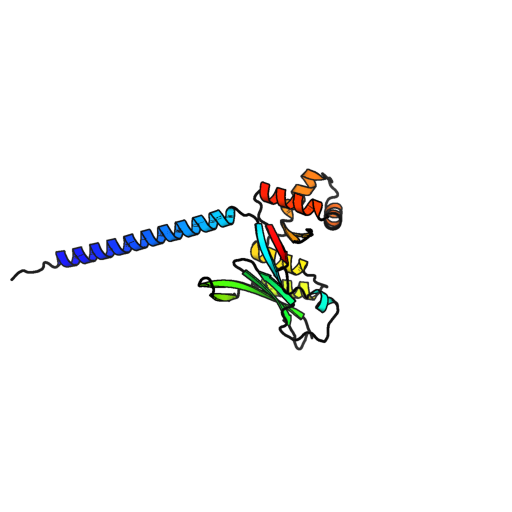. ILE A 1 82 ? -0.953 -6.873 4.996 1.00 92.00 82 ILE A C 1
ATOM 688 O O . ILE A 1 82 ? -0.316 -7.245 5.980 1.00 92.00 82 ILE A O 1
ATOM 692 N N . MET A 1 83 ? -1.446 -5.649 4.854 1.00 93.25 83 MET A N 1
ATOM 693 C CA . MET A 1 83 ? -1.559 -4.701 5.949 1.00 93.25 83 MET A CA 1
ATOM 694 C C . MET A 1 83 ? -3.021 -4.591 6.368 1.00 93.25 83 MET A C 1
ATOM 696 O O . MET A 1 83 ? -3.877 -4.277 5.541 1.00 93.25 83 MET A O 1
ATOM 700 N N . ASN A 1 84 ? -3.302 -4.821 7.648 1.00 91.75 84 ASN A N 1
ATOM 701 C CA . ASN A 1 84 ? -4.614 -4.550 8.232 1.00 91.75 84 ASN A CA 1
ATOM 702 C C . ASN A 1 84 ? -4.487 -3.387 9.201 1.00 91.75 84 ASN A C 1
ATOM 704 O O . ASN A 1 84 ? -3.678 -3.448 10.125 1.00 91.75 84 ASN A O 1
ATOM 708 N N . VAL A 1 85 ? -5.319 -2.375 9.013 1.00 90.25 85 VAL A N 1
ATOM 709 C CA . VAL A 1 85 ? -5.503 -1.248 9.922 1.00 90.25 85 VAL A CA 1
ATOM 710 C C . VAL A 1 85 ? -6.798 -1.484 10.677 1.00 90.25 85 VAL A C 1
ATOM 712 O O . VAL A 1 85 ? -7.820 -1.813 10.073 1.00 90.25 85 VAL A O 1
ATOM 715 N N . TYR A 1 86 ? -6.782 -1.337 11.991 1.00 87.81 86 TYR A N 1
ATOM 716 C CA . TYR A 1 86 ? -7.929 -1.631 12.836 1.00 87.81 86 TYR A CA 1
ATOM 717 C C . TYR A 1 86 ? -7.989 -0.707 14.046 1.00 87.81 86 TYR A C 1
ATOM 719 O O . TYR A 1 86 ? -7.013 -0.067 14.438 1.00 87.81 86 TYR A O 1
ATOM 727 N N . LEU A 1 87 ? -9.180 -0.626 14.633 1.00 84.44 87 LEU A N 1
ATOM 728 C CA . LEU A 1 87 ? -9.410 0.162 15.835 1.00 84.44 87 LEU A CA 1
ATOM 729 C C . LEU A 1 87 ? -9.027 -0.629 17.088 1.00 84.44 87 LEU A C 1
ATOM 731 O O . LEU A 1 87 ? -9.594 -1.693 17.351 1.00 84.44 87 LEU A O 1
ATOM 735 N N . GLU A 1 88 ? -8.150 -0.065 17.906 1.00 82.69 88 GLU A N 1
ATOM 736 C CA . GLU A 1 88 ? -7.794 -0.573 19.226 1.00 82.69 88 GLU A CA 1
ATOM 737 C C . GLU A 1 88 ? -8.264 0.358 20.343 1.00 82.69 88 GLU A C 1
ATOM 739 O O . GLU A 1 88 ? -8.590 1.527 20.135 1.00 82.69 88 GLU A O 1
ATOM 744 N N . ARG A 1 89 ? -8.321 -0.196 21.557 1.00 76.69 89 ARG A N 1
ATOM 745 C CA . ARG A 1 89 ? -8.706 0.525 22.775 1.00 76.69 89 ARG A CA 1
ATOM 746 C C . ARG A 1 89 ? -7.783 0.140 23.916 1.00 76.69 89 ARG A C 1
ATOM 748 O O . ARG A 1 89 ? -7.671 -1.048 24.235 1.00 76.69 89 ARG A O 1
ATOM 755 N N . SER A 1 90 ? -7.194 1.146 24.558 1.00 72.44 90 SER A N 1
ATOM 756 C CA . SER A 1 90 ? -6.480 0.999 25.827 1.00 72.44 90 SER A CA 1
ATOM 757 C C . SER A 1 90 ? -7.196 1.760 26.943 1.00 72.44 90 SER A C 1
ATOM 759 O O . SER A 1 90 ? -8.083 2.578 26.698 1.00 72.44 90 SER A O 1
ATOM 761 N N . GLU A 1 91 ? -6.820 1.483 28.190 1.00 70.50 91 GLU A N 1
ATOM 762 C CA . GLU A 1 91 ? -7.336 2.210 29.358 1.00 70.50 91 GLU A CA 1
ATOM 763 C C . GLU A 1 91 ? -6.854 3.670 29.410 1.00 70.50 91 GLU A C 1
ATOM 765 O O . GLU A 1 91 ? -7.461 4.490 30.092 1.00 70.50 91 GLU A O 1
ATOM 770 N N . LEU A 1 92 ? -5.778 3.997 28.685 1.00 68.50 92 LEU A N 1
ATOM 771 C CA . LEU A 1 92 ? -5.112 5.302 28.714 1.00 68.50 92 LEU A CA 1
ATOM 772 C C . LEU A 1 92 ? -5.540 6.212 27.557 1.00 68.50 92 LEU A C 1
ATOM 774 O O . LEU A 1 92 ? -5.617 7.428 27.715 1.00 68.50 92 LEU A O 1
ATOM 778 N N . VAL A 1 93 ? -5.815 5.620 26.396 1.00 65.06 93 VAL A N 1
ATOM 779 C CA . VAL A 1 93 ? -6.138 6.310 25.146 1.00 65.06 93 VAL A CA 1
ATOM 780 C C . VAL A 1 93 ? -7.371 5.602 24.593 1.00 65.06 93 VAL A C 1
ATOM 782 O O . VAL A 1 93 ? -7.257 4.529 24.002 1.00 65.06 93 VAL A O 1
ATOM 785 N N . GLU A 1 94 ? -8.559 6.133 24.908 1.00 70.44 94 GLU A N 1
ATOM 786 C CA . GLU A 1 94 ? -9.857 5.448 24.760 1.00 70.44 94 GLU A CA 1
ATOM 787 C C . GLU A 1 94 ? -10.032 4.704 23.433 1.00 70.44 94 GLU A C 1
ATOM 789 O O . GLU A 1 94 ? -10.570 3.602 23.436 1.00 70.44 94 GLU A O 1
ATOM 794 N N . ASN A 1 95 ? -9.577 5.281 22.321 1.00 77.19 95 ASN A N 1
ATOM 795 C CA . ASN A 1 95 ? -9.486 4.625 21.025 1.00 77.19 95 ASN A CA 1
ATOM 796 C C . ASN A 1 95 ? -8.221 5.111 20.306 1.00 77.19 95 ASN A C 1
ATOM 798 O O . ASN A 1 95 ? -7.921 6.305 20.344 1.00 77.19 95 ASN A O 1
ATOM 802 N N . PHE A 1 96 ? -7.515 4.206 19.637 1.00 80.75 96 PHE A N 1
ATOM 803 C CA . PHE A 1 96 ? -6.396 4.532 18.754 1.00 80.75 96 PHE A CA 1
ATOM 804 C C . PHE A 1 96 ? -6.382 3.580 17.558 1.00 80.75 96 PHE A C 1
ATOM 806 O O . PHE A 1 96 ? -6.910 2.467 17.623 1.00 80.75 96 PHE A O 1
ATOM 813 N N . VAL A 1 97 ? -5.810 4.022 16.445 1.00 84.56 97 VAL A N 1
ATOM 814 C CA . VAL A 1 97 ? -5.659 3.189 15.256 1.00 84.56 97 VAL A CA 1
ATOM 815 C C . VAL A 1 97 ? -4.358 2.410 15.369 1.00 84.56 97 VAL A C 1
ATOM 817 O O . VAL A 1 97 ? -3.302 2.978 15.629 1.00 84.56 97 VAL A O 1
ATOM 820 N N . SER A 1 98 ? -4.435 1.105 15.161 1.00 86.88 98 SER A N 1
ATOM 821 C CA . SER A 1 98 ? -3.274 0.230 15.071 1.00 86.88 98 SER A CA 1
ATOM 822 C C . SER A 1 98 ? -3.249 -0.417 13.695 1.00 86.88 98 SER A C 1
ATOM 824 O O . SER A 1 98 ? -4.266 -0.471 12.997 1.00 86.88 98 SER A O 1
ATOM 826 N N . TYR A 1 99 ? -2.085 -0.896 13.282 1.00 88.75 99 TYR A N 1
ATOM 827 C CA . TYR A 1 99 ? -1.962 -1.657 12.056 1.00 88.75 99 TYR A CA 1
ATOM 828 C C . TYR A 1 99 ? -0.996 -2.822 12.223 1.00 88.75 99 TYR A C 1
ATOM 830 O O . TYR A 1 99 ? -0.145 -2.845 13.104 1.00 88.75 99 TYR A O 1
ATOM 838 N N . THR A 1 100 ? -1.128 -3.814 11.357 1.00 89.56 100 THR A N 1
ATOM 839 C CA . THR A 1 100 ? -0.231 -4.970 11.315 1.00 89.56 100 THR A CA 1
ATOM 840 C C . THR A 1 100 ? 0.134 -5.254 9.887 1.00 89.56 100 THR A C 1
ATOM 842 O O . THR A 1 100 ? -0.718 -5.117 9.010 1.00 89.56 100 THR A O 1
ATOM 845 N N . ILE A 1 101 ? 1.379 -5.660 9.669 1.00 89.12 101 ILE A N 1
ATOM 846 C CA . ILE A 1 101 ? 1.846 -6.133 8.376 1.00 89.12 101 ILE A CA 1
ATOM 847 C C . ILE A 1 101 ? 2.231 -7.600 8.529 1.00 89.12 101 ILE A C 1
ATOM 849 O O . ILE A 1 101 ? 2.951 -8.003 9.443 1.00 89.12 101 ILE A O 1
ATOM 853 N N . CYS A 1 102 ? 1.688 -8.415 7.638 1.00 87.25 102 CYS A N 1
ATOM 854 C CA . CYS A 1 102 ? 1.865 -9.852 7.650 1.00 87.25 102 CYS A CA 1
ATOM 855 C C . CYS A 1 102 ? 2.300 -10.331 6.275 1.00 87.25 102 CYS A C 1
ATOM 857 O O . CYS A 1 102 ? 1.728 -9.941 5.252 1.00 87.25 102 CYS A O 1
ATOM 859 N N . ARG A 1 103 ? 3.245 -11.267 6.257 1.00 84.25 103 ARG A N 1
ATOM 860 C CA . ARG A 1 103 ? 3.600 -12.014 5.056 1.00 84.25 103 ARG A CA 1
ATOM 861 C C . ARG A 1 103 ? 2.657 -13.194 4.872 1.00 84.25 103 ARG A C 1
ATOM 863 O O . ARG A 1 103 ? 2.417 -13.961 5.808 1.00 84.25 103 ARG A O 1
ATOM 870 N N . LYS A 1 104 ? 2.145 -13.371 3.657 1.00 84.00 104 LYS A N 1
ATOM 871 C CA . LYS A 1 104 ? 1.380 -14.555 3.269 1.00 84.00 104 LYS A CA 1
ATOM 872 C C . LYS A 1 104 ? 2.341 -15.708 3.014 1.00 84.00 104 LYS A C 1
ATOM 874 O O . LYS A 1 104 ? 3.224 -15.620 2.162 1.00 84.00 104 LYS A O 1
ATOM 879 N N . HIS A 1 105 ? 2.143 -16.805 3.727 1.00 77.62 105 HIS A N 1
ATOM 880 C CA . HIS A 1 105 ? 2.802 -18.069 3.449 1.00 77.62 105 HIS A CA 1
ATOM 881 C C . HIS A 1 105 ? 1.767 -19.093 3.005 1.00 77.62 105 HIS A C 1
ATOM 883 O O . HIS A 1 105 ? 0.938 -19.544 3.789 1.00 77.62 105 HIS A O 1
ATOM 889 N N . TYR A 1 106 ? 1.811 -19.445 1.726 1.00 65.81 106 TYR A N 1
ATOM 890 C CA . TYR A 1 106 ? 0.896 -20.405 1.126 1.00 65.81 106 TYR A CA 1
ATOM 891 C C . TYR A 1 106 ? 1.384 -21.833 1.391 1.00 65.81 106 TYR A C 1
ATOM 893 O O . TYR A 1 106 ? 2.517 -22.176 1.057 1.00 65.81 106 TYR A O 1
ATOM 901 N N . TYR A 1 107 ? 0.527 -22.664 1.987 1.00 59.59 107 TYR A N 1
ATOM 902 C CA . TYR A 1 107 ? 0.737 -24.117 2.039 1.00 59.59 107 TYR A CA 1
ATOM 903 C C . TYR A 1 107 ? 0.153 -24.805 0.795 1.00 59.59 107 TYR A C 1
ATOM 905 O O . TYR A 1 107 ? 0.596 -25.890 0.422 1.00 59.59 107 TYR A O 1
ATOM 913 N N . SER A 1 108 ? -0.836 -24.177 0.153 1.00 57.97 108 SER A N 1
ATOM 914 C CA . SER A 1 108 ? -1.436 -24.589 -1.118 1.00 57.97 108 SER A CA 1
ATOM 915 C C . SER A 1 108 ? -1.955 -23.366 -1.884 1.00 57.97 108 SER A C 1
ATOM 917 O O . SER A 1 108 ? -1.959 -22.258 -1.351 1.00 57.97 108 SER A O 1
ATOM 919 N N . GLU A 1 109 ? -2.433 -23.553 -3.119 1.00 58.44 109 GLU A N 1
ATOM 920 C CA . GLU A 1 109 ? -3.007 -22.471 -3.941 1.00 58.44 109 GLU A CA 1
ATOM 921 C C . GLU A 1 109 ? -4.206 -21.763 -3.279 1.00 58.44 109 GLU A C 1
ATOM 923 O O . GLU A 1 109 ? -4.481 -20.604 -3.582 1.00 58.44 109 GLU A O 1
ATOM 928 N N . SER A 1 110 ? -4.917 -22.432 -2.365 1.00 54.66 110 SER A N 1
ATOM 929 C CA . SER A 1 110 ? -6.125 -21.906 -1.713 1.00 54.66 110 SER A CA 1
ATOM 930 C C . SER A 1 110 ? -5.977 -21.639 -0.216 1.00 54.66 110 SER A C 1
ATOM 932 O O . SER A 1 110 ? -6.870 -21.039 0.381 1.00 54.66 110 SER A O 1
ATOM 934 N N . GLU A 1 111 ? -4.884 -22.081 0.409 1.00 52.75 111 GLU A N 1
ATOM 935 C CA . GLU A 1 111 ? -4.689 -21.982 1.857 1.00 52.75 111 GLU A CA 1
ATOM 936 C C . GLU A 1 111 ? -3.336 -21.362 2.194 1.00 52.75 111 GLU A C 1
ATOM 938 O O . GLU A 1 111 ? -2.277 -21.838 1.773 1.00 52.75 111 GLU A O 1
ATOM 943 N N . TYR A 1 112 ? -3.378 -20.313 3.013 1.00 70.62 112 TYR A N 1
ATOM 944 C CA . TYR A 1 112 ? -2.196 -19.640 3.529 1.00 70.62 112 TYR A CA 1
ATOM 945 C C . TYR A 1 112 ? -2.316 -19.380 5.029 1.00 70.62 112 TYR A C 1
ATOM 947 O O . TYR A 1 112 ? -3.411 -19.323 5.589 1.00 70.62 112 TYR A O 1
ATOM 955 N N . TYR A 1 113 ? -1.169 -19.195 5.668 1.00 64.31 113 TYR A N 1
ATOM 956 C CA . TYR A 1 113 ? -1.039 -18.670 7.019 1.00 64.31 113 TYR A CA 1
ATOM 957 C C . TYR A 1 113 ? -0.245 -17.364 6.977 1.00 64.31 113 TYR A C 1
ATOM 959 O O . TYR A 1 113 ? 0.544 -17.123 6.063 1.00 64.31 113 TYR A O 1
ATOM 967 N N . SER A 1 114 ? -0.478 -16.494 7.953 1.00 69.31 114 SER A N 1
ATOM 968 C CA . SER A 1 114 ? 0.239 -15.229 8.088 1.00 69.31 114 SER A CA 1
ATOM 969 C C . SER A 1 114 ? 1.437 -15.390 9.018 1.00 69.31 114 SER A C 1
ATOM 971 O O . SER A 1 114 ? 1.271 -15.864 10.145 1.00 69.31 114 SER A O 1
ATOM 973 N N . ILE A 1 115 ? 2.614 -14.946 8.583 1.00 67.81 115 ILE A N 1
ATOM 974 C CA . ILE A 1 115 ? 3.741 -14.677 9.482 1.00 67.81 115 ILE A CA 1
ATOM 975 C C . ILE A 1 115 ? 3.730 -13.187 9.804 1.00 67.81 115 ILE A C 1
ATOM 977 O O . ILE A 1 115 ? 3.614 -12.356 8.904 1.00 67.81 115 ILE A O 1
ATOM 981 N N . PHE A 1 116 ? 3.800 -12.870 11.093 1.00 69.25 116 PHE A N 1
ATOM 982 C CA . PHE A 1 116 ? 3.821 -11.499 11.579 1.00 69.25 116 PHE A CA 1
ATOM 983 C C . PHE A 1 116 ? 5.207 -10.891 11.364 1.00 69.25 116 PHE A C 1
ATOM 985 O O . PHE A 1 116 ? 6.192 -11.434 11.865 1.00 69.25 116 PHE A O 1
ATOM 992 N N . GLU A 1 117 ? 5.277 -9.780 10.636 1.00 65.56 117 GLU A N 1
ATOM 993 C CA . GLU A 1 117 ? 6.502 -9.000 10.465 1.00 65.56 117 GLU A CA 1
ATOM 994 C C . GLU A 1 117 ? 6.279 -7.639 11.141 1.00 65.56 117 GLU A C 1
ATOM 996 O O . GLU A 1 117 ? 5.796 -6.705 10.512 1.00 65.56 117 GLU A O 1
ATOM 1001 N N . SER A 1 118 ? 6.569 -7.523 12.446 1.00 57.66 118 SER A N 1
ATOM 1002 C CA . SER A 1 118 ? 6.652 -6.203 13.090 1.00 57.66 118 SER A CA 1
ATOM 1003 C C . SER A 1 118 ? 8.063 -5.656 13.002 1.00 57.66 118 SER A C 1
ATOM 1005 O O . SER A 1 118 ? 9.004 -6.296 13.478 1.00 57.66 118 SER A O 1
ATOM 1007 N N . MET A 1 119 ? 8.199 -4.452 12.461 1.00 57.12 119 MET A N 1
ATOM 1008 C CA . MET A 1 119 ? 9.419 -3.660 12.593 1.00 57.12 119 MET A CA 1
ATOM 1009 C C . MET A 1 119 ? 9.343 -2.847 13.893 1.00 57.12 119 MET A C 1
ATOM 1011 O O . MET A 1 119 ? 8.275 -2.343 14.220 1.00 57.12 119 MET A O 1
ATOM 1015 N N . GLU A 1 120 ? 10.457 -2.673 14.617 1.00 57.34 120 GLU A N 1
ATOM 1016 C CA . GLU A 1 120 ? 10.526 -1.764 15.786 1.00 57.34 120 GLU A CA 1
ATOM 1017 C C . GLU A 1 120 ? 10.078 -0.329 15.430 1.00 57.34 120 GLU A C 1
ATOM 1019 O O . GLU A 1 120 ? 9.507 0.366 16.261 1.00 57.34 120 GLU A O 1
ATOM 1024 N N . LEU A 1 121 ? 10.241 0.077 14.163 1.00 60.59 121 LEU A N 1
ATOM 1025 C CA . LEU A 1 121 ? 9.794 1.367 13.618 1.00 60.59 121 LEU A CA 1
ATOM 1026 C C . LEU A 1 121 ? 8.263 1.544 13.583 1.00 60.59 121 LEU A C 1
ATOM 1028 O O . LEU A 1 121 ? 7.783 2.666 13.442 1.00 60.59 121 LEU A O 1
ATOM 1032 N N . MET A 1 122 ? 7.482 0.465 13.717 1.00 73.19 122 MET A N 1
ATOM 1033 C CA . MET A 1 122 ? 6.020 0.548 13.647 1.00 73.19 122 MET A CA 1
ATOM 1034 C C . MET A 1 122 ? 5.406 1.280 14.844 1.00 73.19 122 MET A C 1
ATOM 1036 O O . MET A 1 122 ? 4.358 1.898 14.687 1.00 73.19 122 MET A O 1
ATOM 1040 N N . GLU A 1 123 ? 6.010 1.207 16.035 1.00 76.44 123 GLU A N 1
ATOM 1041 C CA . GLU A 1 123 ? 5.467 1.884 17.224 1.00 76.44 123 GLU A CA 1
ATOM 1042 C C . GLU A 1 123 ? 5.557 3.407 17.079 1.00 76.44 123 GLU A C 1
ATOM 1044 O O . GLU A 1 123 ? 4.556 4.095 17.268 1.00 76.44 123 GLU A O 1
ATOM 1049 N N . GLU A 1 124 ? 6.712 3.922 16.649 1.00 82.56 124 GLU A N 1
ATOM 1050 C CA . GLU A 1 124 ? 6.923 5.353 16.398 1.00 82.56 124 GLU A CA 1
ATOM 1051 C C . GLU A 1 124 ? 6.003 5.870 15.280 1.00 82.56 124 GLU A C 1
ATOM 1053 O O . GLU A 1 124 ? 5.330 6.887 15.452 1.00 82.56 124 GLU A O 1
ATOM 1058 N N . GLU A 1 125 ? 5.878 5.131 14.171 1.00 84.88 125 GLU A N 1
ATOM 1059 C CA . GLU A 1 125 ? 4.941 5.489 13.098 1.00 84.88 125 GLU A CA 1
ATOM 1060 C C . GLU A 1 125 ? 3.483 5.473 13.571 1.00 84.88 125 GLU A C 1
ATOM 1062 O O . GLU A 1 125 ? 2.695 6.343 13.197 1.00 84.88 125 GLU A O 1
ATOM 1067 N N . MET A 1 126 ? 3.088 4.505 14.403 1.00 84.56 126 MET A N 1
ATOM 1068 C CA . MET A 1 126 ? 1.742 4.485 14.979 1.00 84.56 126 MET A CA 1
ATOM 1069 C C . MET A 1 126 ? 1.501 5.673 15.908 1.00 84.56 126 MET A C 1
ATOM 1071 O O . MET A 1 126 ? 0.407 6.242 15.875 1.00 84.56 126 MET A O 1
ATOM 1075 N N . GLU A 1 127 ? 2.473 6.049 16.737 1.00 84.25 127 GLU A N 1
ATOM 1076 C CA . GLU A 1 127 ? 2.372 7.229 17.599 1.00 84.25 127 GLU A CA 1
ATOM 1077 C C . GLU A 1 127 ? 2.212 8.505 16.766 1.00 84.25 127 GLU A C 1
ATOM 1079 O O . GLU A 1 127 ? 1.293 9.292 17.022 1.00 84.25 127 GLU A O 1
ATOM 1084 N N . GLU A 1 128 ? 3.020 8.672 15.717 1.00 87.25 128 GLU A N 1
ATOM 1085 C CA . GLU A 1 128 ? 2.916 9.810 14.803 1.00 87.25 128 GLU A CA 1
ATOM 1086 C C . GLU A 1 128 ? 1.539 9.853 14.123 1.00 87.25 128 GLU A C 1
ATOM 1088 O O . GLU A 1 128 ? 0.839 10.869 14.195 1.00 87.25 128 GLU A O 1
ATOM 1093 N N . LEU A 1 129 ? 1.094 8.740 13.529 1.00 87.44 129 LEU A N 1
ATOM 1094 C CA . LEU A 1 129 ? -0.196 8.652 12.840 1.00 87.44 129 LEU A CA 1
ATOM 1095 C C . LEU A 1 129 ? -1.382 8.933 13.767 1.00 87.44 129 LEU A C 1
ATOM 1097 O O . LEU A 1 129 ? -2.359 9.550 13.339 1.00 87.44 129 LEU A O 1
ATOM 1101 N N . ASN A 1 130 ? -1.319 8.502 15.028 1.00 84.44 130 ASN A N 1
ATOM 1102 C CA . ASN A 1 130 ? -2.374 8.769 16.009 1.00 84.44 130 ASN A CA 1
ATOM 1103 C C . ASN A 1 130 ? -2.319 10.192 16.583 1.00 84.44 130 ASN A C 1
ATOM 1105 O O . ASN A 1 130 ? -3.315 10.658 17.141 1.00 84.44 130 ASN A O 1
ATOM 1109 N N . SER A 1 131 ? -1.192 10.895 16.443 1.00 84.56 131 SER A N 1
ATOM 1110 C CA . SER A 1 131 ? -1.055 12.297 16.857 1.00 84.56 131 SER A CA 1
ATOM 1111 C C . SER A 1 131 ? -1.682 13.289 15.865 1.00 84.56 131 SER A C 1
ATOM 1113 O O . SER A 1 131 ? -1.978 14.428 16.238 1.00 84.56 131 SER A O 1
ATOM 1115 N N . LYS A 1 132 ? -1.929 12.857 14.618 1.00 83.88 132 LYS A N 1
ATOM 1116 C CA . LYS A 1 132 ? -2.489 13.671 13.527 1.00 83.88 132 LYS A CA 1
ATOM 1117 C C . LYS A 1 132 ? -3.807 13.106 12.983 1.00 83.88 132 LYS A C 1
ATOM 1119 O O . LYS A 1 132 ? -4.214 11.987 13.280 1.00 83.88 132 LYS A O 1
ATOM 1124 N N . ASN A 1 133 ? -4.497 13.889 12.151 1.00 78.50 133 ASN A N 1
ATOM 1125 C CA . ASN A 1 133 ? -5.715 13.450 11.459 1.00 78.50 133 ASN A CA 1
ATOM 1126 C C . ASN A 1 133 ? -5.377 12.587 10.233 1.00 78.50 133 ASN A C 1
ATOM 1128 O O . ASN A 1 133 ? -5.617 13.004 9.099 1.00 78.50 133 ASN A O 1
ATOM 1132 N N . SER A 1 134 ? -4.823 11.399 10.469 1.00 81.12 134 SER A N 1
ATOM 1133 C CA . SER A 1 134 ? -4.364 10.505 9.404 1.00 81.12 134 SER A CA 1
ATOM 1134 C C . SER A 1 134 ? -5.470 10.142 8.408 1.00 81.12 134 SER A C 1
ATOM 1136 O O . SER A 1 134 ? -6.645 9.953 8.745 1.00 81.12 134 SER A O 1
ATOM 1138 N N . THR A 1 135 ? -5.076 10.081 7.148 1.00 85.38 135 THR A N 1
ATOM 1139 C CA . THR A 1 135 ? -5.864 9.749 5.966 1.00 85.38 135 THR A CA 1
ATOM 1140 C C . THR A 1 135 ? -5.544 8.331 5.508 1.00 85.38 135 THR A C 1
ATOM 1142 O O . THR A 1 135 ? -4.739 7.630 6.107 1.00 85.38 135 THR A O 1
ATOM 1145 N N . VAL A 1 136 ? -6.212 7.885 4.451 1.00 87.81 136 VAL A N 1
ATOM 1146 C CA . VAL A 1 136 ? -5.940 6.583 3.829 1.00 87.81 136 VAL A CA 1
ATOM 1147 C C . VAL A 1 136 ? -4.558 6.583 3.183 1.00 87.81 136 VAL A C 1
ATOM 1149 O O . VAL A 1 136 ? -3.840 5.592 3.293 1.00 87.81 136 VAL A O 1
ATOM 1152 N N . ASP A 1 137 ? -4.173 7.717 2.603 1.00 89.12 137 ASP A N 1
ATOM 1153 C CA . ASP A 1 137 ? -2.906 7.904 1.901 1.00 89.12 137 ASP A CA 1
ATOM 1154 C C . ASP A 1 137 ? -1.716 7.780 2.860 1.00 89.12 137 ASP A C 1
ATOM 1156 O O . ASP A 1 137 ? -0.705 7.178 2.510 1.00 89.12 137 ASP A O 1
ATOM 1160 N N . ASP A 1 138 ? -1.866 8.219 4.116 1.00 90.25 138 ASP A N 1
ATOM 1161 C CA . ASP A 1 138 ? -0.856 7.993 5.158 1.00 90.25 138 ASP A CA 1
ATOM 1162 C C . ASP A 1 138 ? -0.555 6.490 5.345 1.00 90.25 138 ASP A C 1
ATOM 1164 O O . ASP A 1 138 ? 0.602 6.085 5.457 1.00 90.25 138 ASP A O 1
ATOM 1168 N N . TYR A 1 139 ? -1.581 5.631 5.317 1.00 92.19 139 TYR A N 1
ATOM 1169 C CA . TYR A 1 139 ? -1.389 4.179 5.421 1.00 92.19 139 TYR A CA 1
ATOM 1170 C C . TYR A 1 139 ? -0.888 3.552 4.115 1.00 92.19 139 TYR A C 1
ATOM 1172 O O . TYR A 1 139 ? -0.180 2.543 4.165 1.00 92.19 139 TYR A O 1
ATOM 1180 N N . TYR A 1 140 ? -1.201 4.135 2.952 1.00 93.81 140 TYR A N 1
ATOM 1181 C CA . TYR A 1 140 ? -0.570 3.735 1.690 1.00 93.81 140 TYR A CA 1
ATOM 1182 C C . TYR A 1 140 ? 0.940 3.985 1.735 1.00 93.81 140 TYR A C 1
ATOM 1184 O O . TYR A 1 140 ? 1.709 3.122 1.308 1.00 93.81 140 TYR A O 1
ATOM 1192 N N . LEU A 1 141 ? 1.370 5.121 2.293 1.00 92.56 141 LEU A N 1
ATOM 1193 C CA . LEU A 1 141 ? 2.783 5.462 2.455 1.00 92.56 141 LEU A CA 1
ATOM 1194 C C . LEU A 1 141 ? 3.493 4.541 3.445 1.00 92.56 141 LEU A C 1
ATOM 1196 O O . LEU A 1 141 ? 4.566 4.043 3.117 1.00 92.56 141 LEU A O 1
ATOM 1200 N N . VAL A 1 142 ? 2.888 4.232 4.597 1.00 92.31 142 VAL A N 1
ATOM 1201 C CA . VAL A 1 142 ? 3.447 3.235 5.533 1.00 92.31 142 VAL A CA 1
ATOM 1202 C C . VAL A 1 142 ? 3.657 1.893 4.839 1.00 92.31 142 VAL A C 1
ATOM 1204 O O . VAL A 1 142 ? 4.742 1.311 4.903 1.00 92.31 142 VAL A O 1
ATOM 1207 N N . PHE A 1 143 ? 2.643 1.402 4.122 1.00 92.88 143 PHE A N 1
ATOM 1208 C CA . PHE A 1 143 ? 2.768 0.115 3.448 1.00 92.88 143 PHE A CA 1
ATOM 1209 C C . PHE A 1 143 ? 3.800 0.151 2.321 1.00 92.88 143 PHE A C 1
ATOM 1211 O O . PHE A 1 143 ? 4.563 -0.795 2.146 1.00 92.88 143 PHE A O 1
ATOM 1218 N N . THR A 1 144 ? 3.867 1.259 1.587 1.00 92.69 144 THR A N 1
ATOM 1219 C CA . THR A 1 144 ? 4.870 1.491 0.544 1.00 92.69 144 THR A CA 1
ATOM 1220 C C . THR A 1 144 ? 6.280 1.49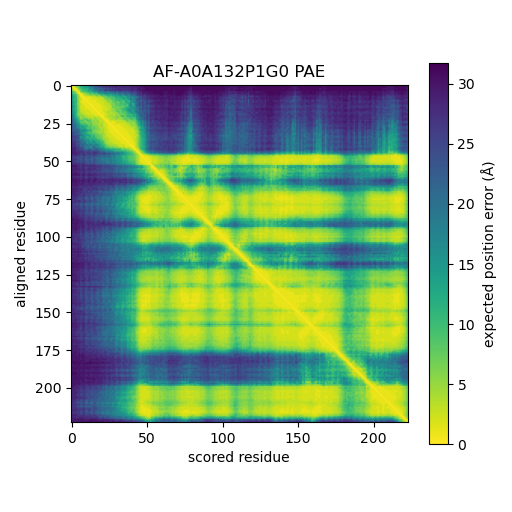4 1.119 1.00 92.69 144 THR A C 1
ATOM 1222 O O . THR A 1 144 ? 7.144 0.784 0.606 1.00 92.69 144 THR A O 1
ATOM 1225 N N . ARG A 1 145 ? 6.521 2.214 2.220 1.00 89.38 145 ARG A N 1
ATOM 1226 C CA . ARG A 1 145 ? 7.821 2.235 2.905 1.00 89.38 145 ARG A CA 1
ATOM 1227 C C . ARG A 1 145 ? 8.210 0.839 3.376 1.00 89.38 145 ARG A C 1
ATOM 1229 O O . ARG A 1 145 ? 9.345 0.434 3.152 1.00 89.38 145 ARG A O 1
ATOM 1236 N N . PHE A 1 146 ? 7.276 0.058 3.917 1.00 88.31 146 PHE A N 1
ATOM 1237 C CA . PHE A 1 146 ? 7.533 -1.350 4.230 1.00 88.31 146 PHE A CA 1
ATOM 1238 C C . PHE A 1 146 ? 7.950 -2.157 2.984 1.00 88.31 146 PHE A C 1
ATOM 1240 O O . PHE A 1 146 ? 8.987 -2.820 2.996 1.00 88.31 146 PHE A O 1
ATOM 1247 N N . LEU A 1 147 ? 7.185 -2.074 1.889 1.00 87.81 147 LEU A N 1
ATOM 1248 C CA . LEU A 1 147 ? 7.438 -2.834 0.655 1.00 87.81 147 LEU A CA 1
ATOM 1249 C C . LEU A 1 147 ? 8.747 -2.442 -0.048 1.00 87.81 147 LEU A C 1
ATOM 1251 O O . LEU A 1 147 ? 9.309 -3.245 -0.791 1.00 87.81 147 LEU A O 1
ATOM 1255 N N . THR A 1 148 ? 9.219 -1.218 0.173 1.00 86.44 148 THR A N 1
ATOM 1256 C CA . THR A 1 148 ? 10.383 -0.623 -0.501 1.00 86.44 148 THR A CA 1
ATOM 1257 C C . THR A 1 148 ? 11.584 -0.430 0.425 1.00 86.44 148 THR A C 1
ATOM 1259 O O . THR A 1 148 ? 12.517 0.299 0.080 1.00 86.44 148 THR A O 1
ATOM 1262 N N . CYS A 1 149 ? 11.578 -1.064 1.602 1.00 84.44 149 CYS A N 1
ATOM 1263 C CA . CYS A 1 149 ? 12.651 -0.968 2.596 1.00 84.44 149 CYS A CA 1
ATOM 1264 C C . CYS A 1 149 ? 12.989 0.482 3.005 1.00 84.44 149 CYS A C 1
ATOM 1266 O O . CYS A 1 149 ? 14.157 0.829 3.175 1.00 84.44 149 CYS A O 1
ATOM 1268 N N . GLY A 1 150 ? 11.965 1.320 3.169 1.00 82.44 150 GLY A N 1
ATOM 1269 C CA . GLY A 1 150 ? 12.078 2.697 3.648 1.00 82.44 150 GLY A CA 1
ATOM 1270 C C . GLY A 1 150 ? 12.267 3.744 2.553 1.00 82.44 150 GLY A C 1
ATOM 1271 O O . GLY A 1 150 ? 12.692 4.852 2.864 1.00 82.44 150 GLY A O 1
ATOM 1272 N N . THR A 1 151 ? 11.973 3.428 1.288 1.00 86.19 151 THR A N 1
ATOM 1273 C CA . THR A 1 151 ? 12.052 4.426 0.213 1.00 86.19 151 THR A CA 1
ATOM 1274 C C . THR A 1 151 ? 10.978 5.497 0.405 1.00 86.19 151 THR A C 1
ATOM 1276 O O . THR A 1 151 ? 9.783 5.195 0.437 1.00 86.19 151 THR A O 1
ATOM 1279 N N . GLU A 1 152 ? 11.406 6.756 0.498 1.00 89.56 152 GLU A N 1
ATOM 1280 C CA . GLU A 1 152 ? 10.500 7.903 0.566 1.00 89.56 152 GLU A CA 1
ATOM 1281 C C . GLU A 1 152 ? 9.680 8.013 -0.719 1.00 89.56 152 GLU A C 1
ATOM 1283 O O . GLU A 1 152 ? 10.207 7.979 -1.838 1.00 89.56 152 GLU A O 1
ATOM 1288 N N . SER A 1 153 ? 8.366 8.095 -0.542 1.00 90.56 153 SER A N 1
ATOM 1289 C CA . SER A 1 153 ? 7.393 8.004 -1.623 1.00 90.56 153 SER A CA 1
ATOM 1290 C C . SER A 1 153 ? 6.280 9.022 -1.432 1.00 90.56 153 SER A C 1
ATOM 1292 O O . SER A 1 153 ? 6.018 9.482 -0.324 1.00 90.56 153 SER A O 1
ATOM 1294 N N . ILE A 1 154 ? 5.608 9.347 -2.528 1.00 89.88 154 ILE A N 1
ATOM 1295 C CA . ILE A 1 154 ? 4.500 10.296 -2.592 1.00 89.88 154 ILE A CA 1
ATOM 1296 C C . ILE A 1 154 ? 3.294 9.599 -3.209 1.00 89.88 154 ILE A C 1
ATOM 1298 O O . ILE A 1 154 ? 3.458 8.827 -4.153 1.00 89.88 154 ILE A O 1
ATOM 1302 N N . VAL A 1 155 ? 2.094 9.886 -2.695 1.00 90.62 155 VAL A N 1
ATOM 1303 C CA . VAL A 1 155 ? 0.837 9.392 -3.271 1.00 90.62 155 VAL A CA 1
ATOM 1304 C C . VAL A 1 155 ? 0.285 10.389 -4.291 1.00 90.62 155 VAL A C 1
ATOM 1306 O O . VAL A 1 155 ? 0.120 11.563 -3.979 1.00 90.62 155 VAL A O 1
ATOM 1309 N N . LEU A 1 156 ? -0.031 9.903 -5.490 1.00 90.06 156 LEU A N 1
ATOM 1310 C CA . LEU A 1 156 ? -0.690 10.632 -6.573 1.00 90.06 156 LEU A CA 1
ATOM 1311 C C . LEU A 1 156 ? -2.084 10.054 -6.830 1.00 90.06 156 LEU A C 1
ATOM 1313 O O . LEU A 1 156 ? -2.284 8.836 -6.766 1.00 90.06 156 LEU A O 1
ATOM 1317 N N . MET A 1 157 ? -3.045 10.919 -7.151 1.00 86.75 157 MET A N 1
ATOM 1318 C CA . MET A 1 157 ? -4.441 10.532 -7.358 1.00 86.75 157 MET A CA 1
ATOM 1319 C C . MET A 1 157 ? -4.753 10.298 -8.843 1.00 86.75 157 MET A C 1
ATOM 1321 O O . MET A 1 157 ? -4.884 11.240 -9.618 1.00 86.75 157 MET A O 1
ATOM 1325 N N . GLY A 1 158 ? -4.959 9.037 -9.225 1.00 84.81 158 GLY A N 1
ATOM 1326 C CA . GLY A 1 158 ? -5.520 8.645 -10.522 1.00 84.81 158 GLY A CA 1
ATOM 1327 C C . GLY A 1 158 ? -7.052 8.526 -10.478 1.00 84.81 158 GLY A C 1
ATOM 1328 O O . GLY A 1 158 ? -7.669 8.613 -9.415 1.00 84.81 158 GLY A O 1
ATOM 1329 N N . MET A 1 159 ? -7.701 8.345 -11.638 1.00 83.88 159 MET A N 1
ATOM 1330 C CA . MET A 1 159 ? -9.178 8.349 -11.716 1.00 83.88 159 MET A CA 1
ATOM 1331 C C . MET A 1 159 ? -9.835 7.236 -10.888 1.00 83.88 159 MET A C 1
ATOM 1333 O O . MET A 1 159 ? -10.828 7.474 -10.199 1.00 83.88 159 MET A O 1
ATOM 1337 N N . ASP A 1 160 ? -9.320 6.007 -10.986 1.00 86.75 160 ASP A N 1
ATOM 1338 C CA . ASP A 1 160 ? -9.843 4.824 -10.288 1.00 86.75 160 ASP A CA 1
ATOM 1339 C C . ASP A 1 160 ? -8.778 4.067 -9.474 1.00 86.75 160 ASP A C 1
ATOM 1341 O O . ASP A 1 160 ? -9.024 2.954 -8.995 1.00 86.75 160 ASP A O 1
ATOM 1345 N N . TYR A 1 161 ? -7.614 4.688 -9.294 1.00 90.56 161 TYR A N 1
ATOM 1346 C CA . TYR A 1 161 ? -6.453 4.155 -8.591 1.00 90.56 161 TYR A CA 1
ATOM 1347 C C . TYR A 1 161 ? -5.632 5.289 -7.984 1.00 90.56 161 TYR A C 1
ATOM 1349 O O . TYR A 1 161 ? -5.739 6.436 -8.402 1.00 90.56 161 TYR A O 1
ATOM 1357 N N . GLU A 1 162 ? -4.766 4.957 -7.042 1.00 91.88 162 GLU A N 1
ATOM 1358 C CA . GLU A 1 162 ? -3.766 5.871 -6.501 1.00 91.88 162 GLU A CA 1
ATOM 1359 C C . GLU A 1 162 ? -2.359 5.282 -6.744 1.00 91.88 162 GLU A C 1
ATOM 1361 O O . GLU A 1 162 ? -2.191 4.058 -6.763 1.00 91.88 162 GLU A O 1
ATOM 1366 N N . LEU A 1 163 ? -1.338 6.112 -6.975 1.00 93.12 163 LEU A N 1
ATOM 1367 C CA . LEU A 1 163 ? 0.052 5.659 -7.150 1.00 93.12 163 LEU A CA 1
ATOM 1368 C C . LEU A 1 163 ? 0.903 6.115 -5.980 1.00 93.12 163 LEU A C 1
ATOM 1370 O O . LEU A 1 163 ? 0.919 7.305 -5.710 1.00 93.12 163 LEU A O 1
ATOM 1374 N N . ALA A 1 164 ? 1.664 5.220 -5.353 1.00 93.69 164 ALA A N 1
ATOM 1375 C CA . ALA A 1 164 ? 2.805 5.640 -4.548 1.00 93.69 164 ALA A CA 1
ATOM 1376 C C . ALA A 1 164 ? 4.077 5.525 -5.386 1.00 93.69 164 ALA A C 1
ATOM 1378 O O . ALA A 1 164 ? 4.426 4.441 -5.865 1.00 93.69 164 ALA A O 1
ATOM 1379 N N . VAL A 1 165 ? 4.739 6.659 -5.584 1.00 91.56 165 VAL A N 1
ATOM 1380 C CA . VAL A 1 165 ? 5.897 6.800 -6.468 1.00 91.56 165 VAL A CA 1
ATOM 1381 C C . VAL A 1 165 ? 7.098 7.325 -5.681 1.00 91.56 165 VAL A C 1
ATOM 1383 O O . VAL A 1 165 ? 6.903 8.121 -4.759 1.00 91.56 165 VAL A O 1
ATOM 1386 N N . PRO A 1 166 ? 8.338 6.925 -6.016 1.00 91.19 166 PRO A N 1
ATOM 1387 C CA . PRO A 1 166 ? 9.518 7.437 -5.327 1.00 91.19 166 PRO A CA 1
ATOM 1388 C C . PRO A 1 166 ? 9.630 8.961 -5.455 1.00 91.19 166 PRO A C 1
ATOM 1390 O O . PRO A 1 166 ? 9.578 9.500 -6.562 1.00 91.19 166 PRO A O 1
ATOM 1393 N N . GLU A 1 167 ? 9.857 9.660 -4.342 1.00 89.44 167 GLU A N 1
ATOM 1394 C CA . GLU A 1 167 ? 9.962 11.130 -4.338 1.00 89.44 167 GLU A CA 1
ATOM 1395 C C . GLU A 1 167 ? 11.110 11.620 -5.239 1.00 89.44 167 GLU A C 1
ATOM 1397 O O . GLU A 1 167 ? 10.986 12.621 -5.941 1.00 89.44 167 GLU A O 1
ATOM 1402 N N . ALA A 1 168 ? 12.227 10.886 -5.261 1.00 87.69 168 ALA A N 1
ATOM 1403 C CA . ALA A 1 168 ? 13.372 11.197 -6.116 1.00 87.69 168 ALA A CA 1
ATOM 1404 C C . ALA A 1 168 ? 13.015 11.182 -7.612 1.00 87.69 168 ALA A C 1
ATOM 1406 O O . ALA A 1 168 ? 13.458 12.061 -8.344 1.00 87.69 168 ALA A O 1
ATOM 1407 N N . PHE A 1 169 ? 12.178 10.236 -8.050 1.00 87.75 169 PHE A N 1
ATOM 1408 C CA . PHE A 1 169 ? 11.726 10.184 -9.440 1.00 87.75 169 PHE A CA 1
ATOM 1409 C C . PHE A 1 169 ? 10.856 11.394 -9.784 1.00 87.75 169 PHE A C 1
ATOM 1411 O O . PHE A 1 1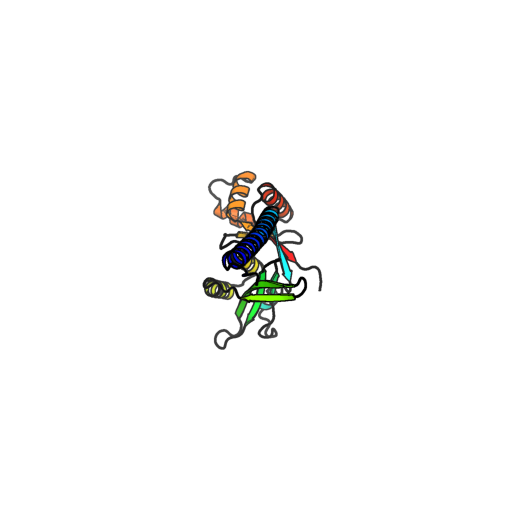69 ? 11.051 12.000 -10.833 1.00 87.75 169 PHE A O 1
ATOM 1418 N N . LEU A 1 170 ? 9.918 11.762 -8.904 1.00 85.12 170 LEU A N 1
ATOM 1419 C CA . LEU A 1 170 ? 9.070 12.924 -9.159 1.00 85.12 170 LEU A CA 1
ATOM 1420 C C . LEU A 1 170 ? 9.884 14.204 -9.260 1.00 85.12 170 LEU A C 1
ATOM 1422 O O . LEU A 1 170 ? 9.626 14.990 -10.161 1.00 85.12 170 LEU A O 1
ATOM 1426 N N . ARG A 1 171 ? 10.892 14.388 -8.399 1.00 79.50 171 ARG A N 1
ATOM 1427 C CA . ARG A 1 171 ? 11.806 15.534 -8.498 1.00 79.50 171 ARG A CA 1
ATOM 1428 C C . ARG A 1 171 ? 12.450 15.629 -9.879 1.00 79.50 171 ARG A C 1
ATOM 1430 O O . ARG A 1 171 ? 12.360 16.676 -10.511 1.00 79.50 171 ARG A O 1
ATOM 1437 N N . GLU A 1 172 ? 13.031 14.533 -10.363 1.00 83.69 172 GLU A N 1
ATOM 1438 C CA . GLU A 1 172 ? 13.631 14.485 -11.702 1.00 83.69 172 GLU A CA 1
ATOM 1439 C C . GLU A 1 172 ? 12.598 14.774 -12.800 1.00 83.69 172 GLU A C 1
ATOM 1441 O O . GLU A 1 172 ? 12.876 15.523 -13.731 1.00 83.69 172 GLU A O 1
ATOM 1446 N N . TYR A 1 173 ? 11.389 14.220 -12.680 1.00 82.81 173 TYR A N 1
ATOM 1447 C CA . TYR A 1 173 ? 10.313 14.440 -13.645 1.00 82.81 173 TYR A CA 1
ATOM 1448 C C . TYR A 1 173 ? 9.876 15.913 -13.705 1.00 82.81 173 TYR A C 1
ATOM 1450 O O . TYR A 1 173 ? 9.760 16.470 -14.795 1.00 82.81 173 TYR A O 1
ATOM 1458 N N . VAL A 1 174 ? 9.697 16.575 -12.555 1.00 75.38 174 VAL A N 1
ATOM 1459 C CA . VAL A 1 174 ? 9.342 18.007 -12.490 1.00 75.38 174 VAL A CA 1
ATOM 1460 C C . VAL A 1 174 ? 10.442 18.867 -13.110 1.00 75.38 174 VAL A C 1
ATOM 1462 O O . VAL A 1 174 ? 10.158 19.794 -13.867 1.00 75.38 174 VAL A O 1
ATOM 1465 N N . GLU A 1 175 ? 11.707 18.571 -12.809 1.00 73.25 175 GLU A N 1
ATOM 1466 C CA . GLU A 1 175 ? 12.848 19.285 -13.388 1.00 73.25 175 GLU A CA 1
ATOM 1467 C C . GLU A 1 175 ? 12.907 19.129 -14.916 1.00 73.25 175 GLU A C 1
ATOM 1469 O O . GLU A 1 175 ? 13.186 20.102 -15.619 1.00 73.25 175 GLU A O 1
ATOM 1474 N N . GLU A 1 176 ? 12.608 17.934 -15.437 1.00 73.75 176 GLU A N 1
ATOM 1475 C CA . GLU A 1 176 ? 12.576 17.645 -16.876 1.00 73.75 176 GLU A CA 1
ATOM 1476 C C . GLU A 1 176 ? 11.399 18.331 -17.598 1.00 73.75 176 GLU A C 1
ATOM 1478 O O . GLU A 1 176 ? 11.576 18.802 -18.726 1.00 73.75 176 GLU A O 1
ATOM 1483 N N . VAL A 1 177 ? 10.216 18.386 -16.975 1.00 71.00 177 VAL A N 1
ATOM 1484 C CA . VAL A 1 177 ? 8.966 18.846 -17.613 1.00 71.00 177 VAL A CA 1
ATOM 1485 C C . VAL A 1 177 ? 8.698 20.337 -17.390 1.00 71.00 177 VAL A C 1
ATOM 1487 O O . VAL A 1 177 ? 8.448 21.058 -18.358 1.00 71.00 177 VAL A O 1
ATOM 1490 N N . ASP A 1 178 ? 8.790 20.812 -16.147 1.00 64.88 178 ASP A N 1
ATOM 1491 C CA . ASP A 1 178 ? 8.434 22.187 -15.765 1.00 64.88 178 ASP A CA 1
ATOM 1492 C C . ASP A 1 178 ? 9.658 23.101 -15.593 1.00 64.88 178 ASP A C 1
ATOM 1494 O O . ASP A 1 178 ? 9.539 24.322 -15.719 1.00 64.88 178 ASP A O 1
ATOM 1498 N N . ASN A 1 179 ? 10.842 22.528 -15.337 1.00 65.25 179 ASN A N 1
ATOM 1499 C CA . ASN A 1 179 ? 12.108 23.238 -15.106 1.00 65.25 179 ASN A CA 1
ATOM 1500 C C . ASN A 1 179 ? 11.963 24.485 -14.191 1.00 65.25 179 ASN A C 1
ATOM 1502 O O . ASN A 1 179 ? 12.295 25.605 -14.602 1.00 65.25 179 ASN A O 1
ATOM 1506 N N . PRO A 1 180 ? 11.463 24.324 -12.949 1.00 57.53 180 PRO A N 1
ATOM 1507 C CA . PRO A 1 180 ? 11.078 25.449 -12.091 1.00 57.53 180 PRO A CA 1
ATOM 1508 C C . PRO A 1 180 ? 12.257 26.284 -11.549 1.00 57.53 180 PRO A C 1
ATOM 1510 O O . PRO A 1 180 ? 12.043 27.359 -10.988 1.00 57.53 180 PRO A O 1
ATOM 1513 N N . GLY A 1 181 ? 13.508 25.844 -11.729 1.00 60.50 181 GLY A N 1
ATOM 1514 C CA . GLY A 1 181 ? 14.688 26.527 -11.189 1.00 60.50 181 GLY A CA 1
ATOM 1515 C C . GLY A 1 181 ? 14.808 26.399 -9.662 1.00 60.50 181 GLY A C 1
ATOM 1516 O O . GLY A 1 181 ? 14.441 25.380 -9.089 1.00 60.50 181 GLY A O 1
ATOM 1517 N N . ASP A 1 182 ? 15.345 27.425 -8.992 1.00 57.69 182 ASP A N 1
ATOM 1518 C CA . ASP A 1 182 ? 15.760 27.358 -7.576 1.00 57.69 182 ASP A CA 1
ATOM 1519 C C . ASP A 1 182 ? 14.606 27.371 -6.534 1.00 57.69 182 ASP A C 1
ATOM 1521 O O . ASP A 1 182 ? 14.868 27.181 -5.346 1.00 57.69 182 ASP A O 1
ATOM 1525 N N . ASP A 1 183 ? 13.338 27.577 -6.925 1.00 57.03 183 ASP A N 1
ATOM 1526 C CA . ASP A 1 183 ? 12.186 27.760 -6.003 1.00 57.03 183 ASP A CA 1
ATOM 1527 C C . ASP A 1 183 ? 11.357 26.475 -5.770 1.00 57.03 183 ASP A C 1
ATOM 1529 O O . ASP A 1 183 ? 10.129 26.474 -5.679 1.00 57.03 183 ASP A O 1
ATOM 1533 N N . TRP A 1 184 ? 12.050 25.340 -5.695 1.00 53.53 184 TRP A N 1
ATOM 1534 C CA . TRP A 1 184 ? 11.453 24.014 -5.866 1.00 53.53 184 TRP A CA 1
ATOM 1535 C C . TRP A 1 184 ? 10.569 23.514 -4.710 1.00 53.53 184 TRP A C 1
ATOM 1537 O O . TRP A 1 184 ? 9.638 22.756 -4.958 1.00 53.53 184 TRP A O 1
ATOM 1547 N N . TYR A 1 185 ? 10.834 23.884 -3.448 1.00 51.53 185 TYR A N 1
ATOM 1548 C CA . TYR A 1 185 ? 10.045 23.392 -2.298 1.00 51.53 185 TYR A CA 1
ATOM 1549 C C . TYR A 1 185 ? 8.608 23.924 -2.328 1.00 51.53 185 TYR A C 1
ATOM 1551 O O . TYR A 1 185 ? 7.656 23.216 -1.985 1.00 51.53 185 TYR A O 1
ATOM 1559 N N . THR A 1 186 ? 8.467 25.176 -2.759 1.00 55.12 186 THR A N 1
ATOM 1560 C CA . THR A 1 186 ? 7.191 25.850 -2.981 1.00 55.12 186 THR A CA 1
ATOM 1561 C C . THR A 1 186 ? 6.479 25.199 -4.165 1.00 55.12 186 THR A C 1
ATOM 1563 O O . THR A 1 186 ? 5.317 24.820 -4.045 1.00 55.12 186 THR A O 1
ATOM 1566 N N . THR A 1 187 ? 7.217 24.920 -5.249 1.00 54.25 187 THR A N 1
ATOM 1567 C CA . THR A 1 187 ? 6.685 24.214 -6.419 1.00 54.25 187 THR A CA 1
ATOM 1568 C C . THR A 1 187 ? 6.253 22.791 -6.104 1.00 54.25 187 THR A C 1
ATOM 1570 O O . THR A 1 187 ? 5.194 22.428 -6.564 1.00 54.25 187 THR A O 1
ATOM 1573 N N . LEU A 1 188 ? 6.982 21.986 -5.322 1.00 53.53 188 LEU A N 1
ATOM 1574 C CA . LEU A 1 188 ? 6.595 20.595 -5.036 1.00 53.53 188 LEU A CA 1
ATOM 1575 C C . LEU A 1 188 ? 5.288 20.523 -4.234 1.00 53.53 188 LEU A C 1
ATOM 1577 O O . LEU A 1 188 ? 4.446 19.681 -4.516 1.00 53.53 188 LEU A O 1
ATOM 1581 N N . THR A 1 189 ? 5.092 21.420 -3.264 1.00 54.53 189 THR A N 1
ATOM 1582 C CA . THR A 1 189 ? 3.833 21.484 -2.500 1.00 54.53 189 THR A CA 1
ATOM 1583 C C . THR A 1 189 ? 2.673 21.906 -3.404 1.00 54.53 189 THR A C 1
ATOM 1585 O O . THR A 1 189 ? 1.636 21.247 -3.414 1.00 54.53 189 THR A O 1
ATOM 1588 N N . ASP A 1 190 ? 2.879 22.932 -4.234 1.00 51.91 190 ASP A N 1
ATOM 1589 C CA . ASP A 1 190 ? 1.893 23.363 -5.229 1.00 51.91 190 ASP A CA 1
ATOM 1590 C C . ASP A 1 190 ? 1.676 22.296 -6.326 1.00 51.91 190 ASP A C 1
ATOM 1592 O O . ASP A 1 190 ? 0.571 22.141 -6.828 1.00 51.91 190 ASP A O 1
ATOM 1596 N N . PHE A 1 191 ? 2.697 21.512 -6.672 1.00 54.66 191 PHE A N 1
ATOM 1597 C CA . PHE A 1 191 ? 2.693 20.429 -7.662 1.00 54.66 191 PHE A CA 1
ATOM 1598 C C . PHE A 1 191 ? 1.860 19.241 -7.175 1.00 54.66 191 PHE A C 1
ATOM 1600 O O . PHE A 1 191 ? 1.071 18.698 -7.944 1.00 54.66 191 PHE A O 1
ATOM 1607 N N . LEU A 1 192 ? 1.948 18.892 -5.886 1.00 55.47 192 LEU A N 1
ATOM 1608 C CA . LEU A 1 192 ? 1.079 17.888 -5.256 1.00 55.47 192 LEU A CA 1
ATOM 1609 C C . LEU A 1 192 ? -0.392 18.319 -5.228 1.00 55.47 192 LEU A C 1
ATOM 1611 O O . LEU A 1 192 ? -1.268 17.474 -5.396 1.00 55.47 192 LEU A O 1
ATOM 1615 N N . ASP A 1 193 ? -0.659 19.618 -5.074 1.00 53.66 193 ASP A N 1
ATOM 1616 C CA . ASP A 1 193 ? -2.011 20.184 -5.168 1.00 53.66 193 ASP A CA 1
ATOM 1617 C C . ASP A 1 193 ? -2.497 20.337 -6.629 1.00 53.66 193 ASP A C 1
ATOM 1619 O O . ASP A 1 193 ? -3.705 20.418 -6.872 1.00 53.66 193 ASP A O 1
ATOM 1623 N N . THR A 1 194 ? -1.580 20.375 -7.606 1.00 50.84 194 THR A N 1
ATOM 1624 C CA . THR A 1 194 ? -1.870 20.659 -9.027 1.00 50.84 194 THR A CA 1
ATOM 1625 C C . THR A 1 194 ? -2.042 19.405 -9.881 1.00 50.84 194 THR A C 1
ATOM 1627 O O . THR A 1 194 ? -2.776 19.464 -10.867 1.00 50.84 194 THR A O 1
ATOM 1630 N N . TYR A 1 195 ? -1.413 18.277 -9.534 1.00 54.19 195 TYR A N 1
ATOM 1631 C CA . TYR A 1 195 ? -1.440 17.093 -10.395 1.00 54.19 195 TYR A CA 1
ATOM 1632 C C . TYR A 1 195 ? -2.818 16.436 -10.407 1.00 54.19 195 TYR A C 1
ATOM 1634 O O . TYR A 1 195 ? -3.318 15.897 -9.415 1.00 54.19 195 TYR A O 1
ATOM 1642 N N . THR A 1 196 ? -3.443 16.528 -11.574 1.00 56.34 196 THR A N 1
ATOM 1643 C CA . THR A 1 196 ? -4.773 16.002 -11.836 1.00 56.34 196 THR A CA 1
ATOM 1644 C C . THR A 1 196 ? -4.689 14.539 -12.275 1.00 56.34 196 THR A C 1
ATOM 1646 O O . THR A 1 196 ? -3.629 13.910 -12.307 1.00 56.34 196 THR A O 1
ATOM 1649 N N . TYR A 1 197 ? -5.837 13.967 -12.626 1.00 56.28 197 TYR A N 1
ATOM 1650 C CA . TYR A 1 197 ? -5.911 12.600 -13.123 1.00 56.28 197 TYR A CA 1
ATOM 1651 C C . TYR A 1 197 ? -5.088 12.359 -14.395 1.00 56.28 197 TYR A C 1
ATOM 1653 O O . TYR A 1 197 ? -4.500 11.286 -14.522 1.00 56.28 197 TYR A O 1
ATOM 1661 N N . ASP A 1 198 ? -5.046 13.338 -15.302 1.00 58.22 198 ASP A N 1
ATOM 1662 C CA . ASP A 1 198 ? -4.380 13.203 -16.602 1.00 58.22 198 ASP A CA 1
ATOM 1663 C C . ASP A 1 198 ? -2.856 13.091 -16.419 1.00 58.22 198 ASP A C 1
ATOM 1665 O O . ASP A 1 198 ? -2.208 12.232 -17.018 1.00 58.22 198 ASP A O 1
ATOM 1669 N N . ASP A 1 199 ? -2.297 13.855 -15.480 1.00 75.94 199 ASP A N 1
ATOM 1670 C CA . ASP A 1 199 ? -0.861 13.855 -15.212 1.00 75.94 199 ASP A CA 1
ATOM 1671 C C . ASP A 1 199 ? -0.387 12.574 -14.490 1.00 75.94 199 ASP A C 1
ATOM 1673 O O . ASP A 1 199 ? 0.754 12.129 -14.640 1.00 75.94 199 ASP A O 1
ATOM 1677 N N . THR A 1 200 ? -1.276 11.924 -13.727 1.00 85.75 200 THR A N 1
ATOM 1678 C CA . THR A 1 200 ? -0.974 10.656 -13.036 1.00 85.75 200 THR A CA 1
ATOM 1679 C C . THR A 1 200 ? -0.794 9.491 -14.019 1.00 85.75 200 THR A C 1
ATOM 1681 O O . THR A 1 200 ? 0.018 8.593 -13.775 1.00 85.75 200 THR A O 1
ATOM 1684 N N . GLU A 1 201 ? -1.528 9.481 -15.136 1.00 86.25 201 GLU A N 1
ATOM 1685 C CA . GLU A 1 201 ? -1.363 8.470 -16.190 1.00 86.25 201 GLU A CA 1
ATOM 1686 C C . GLU A 1 201 ? -0.038 8.661 -16.945 1.00 86.25 201 GLU A C 1
ATOM 1688 O O . GLU A 1 201 ? 0.673 7.686 -17.205 1.00 86.25 201 GLU A O 1
ATOM 1693 N N . GLU A 1 202 ? 0.347 9.907 -17.237 1.00 86.81 202 GLU A N 1
ATOM 1694 C CA . GLU A 1 202 ? 1.639 10.223 -17.862 1.00 86.81 202 GLU A CA 1
ATOM 1695 C C . GLU A 1 202 ? 2.821 9.815 -16.977 1.00 86.81 202 GLU A C 1
ATOM 1697 O O . GLU A 1 202 ? 3.732 9.121 -17.441 1.00 86.81 202 GLU A O 1
ATOM 1702 N N . ILE A 1 203 ? 2.763 10.142 -15.682 1.00 88.94 203 ILE A N 1
ATOM 1703 C CA . ILE A 1 203 ? 3.764 9.714 -14.696 1.00 88.94 203 ILE A CA 1
ATOM 1704 C C . ILE A 1 203 ? 3.895 8.190 -14.662 1.00 88.94 203 ILE A C 1
ATOM 1706 O O . ILE A 1 203 ? 5.010 7.662 -14.632 1.00 88.94 203 ILE A O 1
ATOM 1710 N N . GLN A 1 204 ? 2.775 7.464 -14.694 1.00 90.44 204 GLN A N 1
ATOM 1711 C CA . GLN A 1 204 ? 2.810 6.006 -14.731 1.00 90.44 204 GLN A CA 1
ATOM 1712 C C . GLN A 1 204 ? 3.533 5.485 -15.978 1.00 90.44 204 GLN A C 1
ATOM 1714 O O . GLN A 1 204 ? 4.401 4.617 -15.869 1.00 90.44 204 GLN A O 1
ATOM 1719 N N . ASN A 1 205 ? 3.200 6.024 -17.152 1.00 88.19 205 ASN A N 1
ATOM 1720 C CA . ASN A 1 205 ? 3.825 5.624 -18.411 1.00 88.19 205 ASN A CA 1
ATOM 1721 C C . ASN A 1 205 ? 5.342 5.860 -18.387 1.00 88.19 205 ASN A C 1
ATOM 1723 O O . ASN A 1 205 ? 6.106 5.038 -18.898 1.00 88.19 205 ASN A O 1
ATOM 1727 N N . GLU A 1 206 ? 5.795 6.947 -17.762 1.00 88.81 206 GLU A N 1
ATOM 1728 C CA . GLU A 1 206 ? 7.220 7.233 -17.595 1.00 88.81 206 GLU A CA 1
ATOM 1729 C C . GLU A 1 206 ? 7.911 6.292 -16.603 1.00 88.81 206 GLU A C 1
ATOM 1731 O O . GLU A 1 206 ? 9.017 5.818 -16.886 1.00 88.81 206 GLU A O 1
ATOM 1736 N N . LEU A 1 207 ? 7.264 5.946 -15.487 1.00 89.69 207 LEU A N 1
ATOM 1737 C CA . LEU A 1 207 ? 7.762 4.925 -14.556 1.00 89.69 207 LEU A CA 1
ATOM 1738 C C . LEU A 1 207 ? 7.916 3.569 -15.249 1.00 89.69 207 LEU A C 1
ATOM 1740 O O . LEU A 1 207 ? 8.961 2.925 -15.122 1.00 89.69 207 LEU A O 1
ATOM 1744 N N . ASP A 1 208 ? 6.918 3.170 -16.037 1.00 88.62 208 ASP A N 1
ATOM 1745 C CA . ASP A 1 208 ? 6.928 1.932 -16.816 1.00 88.62 208 ASP A CA 1
ATOM 1746 C C . ASP A 1 208 ? 8.035 1.964 -17.889 1.00 88.62 208 ASP A C 1
ATOM 1748 O O . ASP A 1 208 ? 8.802 1.005 -18.035 1.00 88.62 208 ASP A O 1
ATOM 1752 N N . ARG A 1 209 ? 8.207 3.096 -18.590 1.00 85.62 209 ARG A N 1
ATOM 1753 C CA . ARG A 1 209 ? 9.282 3.308 -19.578 1.00 85.62 209 ARG A CA 1
ATOM 1754 C C . ARG A 1 209 ? 10.671 3.217 -18.946 1.00 85.62 209 ARG A C 1
ATOM 1756 O O . ARG A 1 209 ? 11.565 2.601 -19.533 1.00 85.62 209 ARG A O 1
ATOM 1763 N N . LYS A 1 210 ? 10.866 3.827 -17.771 1.00 86.00 210 LYS A N 1
ATOM 1764 C CA . LYS A 1 210 ? 12.132 3.808 -17.013 1.00 86.00 210 LYS A CA 1
ATOM 1765 C C . LYS A 1 210 ? 12.307 2.519 -16.190 1.00 86.00 210 LYS A C 1
ATOM 1767 O O . LYS A 1 210 ? 13.380 2.315 -15.623 1.00 86.00 210 LYS A O 1
ATOM 1772 N N . ARG A 1 211 ? 11.302 1.631 -16.156 1.00 84.12 211 ARG A N 1
ATOM 1773 C CA . ARG A 1 211 ? 11.248 0.416 -15.319 1.00 84.12 211 ARG A CA 1
ATOM 1774 C C . ARG A 1 211 ? 11.500 0.706 -13.836 1.00 84.12 211 ARG A C 1
ATOM 1776 O O . ARG A 1 211 ? 12.128 -0.097 -13.139 1.00 84.12 211 ARG A O 1
ATOM 1783 N N . MET A 1 212 ? 11.016 1.837 -13.338 1.00 85.31 212 MET A N 1
ATOM 1784 C CA . MET A 1 212 ? 11.220 2.238 -11.945 1.00 85.31 212 MET A CA 1
ATOM 1785 C C . MET A 1 212 ? 10.171 1.611 -11.031 1.00 85.31 212 MET A C 1
ATOM 1787 O O . MET A 1 212 ? 9.000 1.645 -11.391 1.00 85.31 212 MET A O 1
ATOM 1791 N N . PRO A 1 213 ? 10.550 1.030 -9.877 1.00 88.19 213 PRO A N 1
ATOM 1792 C CA . PRO A 1 213 ? 9.593 0.430 -8.956 1.00 88.19 213 PRO A CA 1
ATOM 1793 C C . PRO A 1 213 ? 8.589 1.433 -8.378 1.00 88.19 213 PRO A C 1
ATOM 1795 O O . PRO A 1 213 ? 8.986 2.503 -7.923 1.00 88.19 213 PRO A O 1
ATOM 1798 N N . TYR A 1 214 ? 7.307 1.069 -8.344 1.00 92.81 214 TYR A N 1
ATOM 1799 C CA . TYR A 1 214 ? 6.233 1.879 -7.759 1.00 92.81 214 TYR A CA 1
ATOM 1800 C C . TYR A 1 214 ? 5.051 1.013 -7.316 1.00 92.81 214 TYR A C 1
ATOM 1802 O O . TYR A 1 214 ? 4.943 -0.163 -7.683 1.00 92.81 214 TYR A O 1
ATOM 1810 N N . GLN A 1 215 ? 4.158 1.565 -6.496 1.00 95.62 215 GLN A N 1
ATOM 1811 C CA . GLN A 1 215 ? 2.964 0.862 -6.027 1.00 95.62 215 GLN A CA 1
ATOM 1812 C C . GLN A 1 215 ? 1.712 1.472 -6.647 1.00 95.62 215 GLN A C 1
ATOM 1814 O O . GLN A 1 215 ? 1.536 2.687 -6.644 1.00 95.62 215 GLN A O 1
ATOM 1819 N N . ARG A 1 216 ? 0.816 0.618 -7.145 1.00 95.12 216 ARG A N 1
ATOM 1820 C CA . ARG A 1 216 ? -0.495 1.017 -7.669 1.00 95.12 216 ARG A CA 1
ATOM 1821 C C . ARG A 1 216 ? -1.595 0.476 -6.768 1.00 95.12 216 ARG A C 1
ATOM 1823 O O . ARG A 1 216 ? -1.809 -0.735 -6.705 1.00 95.12 216 ARG A O 1
ATOM 1830 N N . PHE A 1 217 ? -2.284 1.375 -6.085 1.00 94.75 217 PHE A N 1
ATOM 1831 C CA . PHE A 1 217 ? -3.380 1.093 -5.172 1.00 94.75 217 PHE A CA 1
ATOM 1832 C C . PHE A 1 217 ? -4.698 1.110 -5.934 1.00 94.75 217 PHE A C 1
ATOM 1834 O O . PHE A 1 217 ? -5.066 2.101 -6.553 1.00 94.75 217 PHE A O 1
ATOM 1841 N N . GLU A 1 218 ? -5.418 -0.004 -5.902 1.00 93.69 218 GLU A N 1
ATOM 1842 C CA . GLU A 1 218 ? -6.699 -0.141 -6.582 1.00 93.69 218 GLU A CA 1
ATOM 1843 C C . GLU A 1 218 ? -7.770 -0.592 -5.607 1.00 93.69 218 GLU A C 1
ATOM 1845 O O . GLU A 1 218 ? -7.649 -1.621 -4.931 1.00 93.69 218 GLU A O 1
ATOM 1850 N N . ARG A 1 219 ? -8.881 0.140 -5.574 1.00 89.25 219 ARG A N 1
ATOM 1851 C CA . ARG A 1 219 ? -10.024 -0.246 -4.752 1.00 89.25 219 ARG A CA 1
ATOM 1852 C C . ARG A 1 219 ? -10.655 -1.512 -5.302 1.00 89.25 219 ARG A C 1
ATOM 1854 O O . ARG A 1 219 ? -10.987 -1.618 -6.485 1.00 89.25 219 ARG A O 1
ATOM 1861 N N . LYS A 1 220 ? -10.895 -2.473 -4.414 1.00 84.06 220 LYS A N 1
ATOM 1862 C CA . LYS A 1 220 ? -11.639 -3.681 -4.754 1.00 84.06 220 LYS A CA 1
ATOM 1863 C C . LYS A 1 220 ? -13.043 -3.283 -5.213 1.00 84.06 220 LYS A C 1
ATOM 1865 O O . LYS A 1 220 ? -13.833 -2.759 -4.429 1.00 84.06 220 LYS A O 1
ATOM 1870 N N . LYS A 1 221 ? -13.357 -3.528 -6.488 1.00 73.00 221 LYS A N 1
ATOM 1871 C CA . LYS A 1 221 ? -14.681 -3.244 -7.056 1.00 73.00 221 LYS A CA 1
ATOM 1872 C C . LYS A 1 221 ? -15.735 -4.108 -6.347 1.00 73.00 221 LYS A C 1
ATOM 1874 O O . LYS A 1 221 ? -15.780 -5.316 -6.552 1.00 73.00 221 LYS A O 1
ATOM 1879 N N . GLY A 1 222 ? -16.571 -3.465 -5.530 1.00 59.34 222 GLY A N 1
ATOM 1880 C CA . GLY A 1 222 ? -17.794 -4.023 -4.948 1.00 59.34 222 GLY A CA 1
ATOM 1881 C C . GLY A 1 222 ? -17.625 -4.866 -3.677 1.00 59.34 222 GLY A C 1
ATOM 1882 O O . GLY A 1 222 ? -17.120 -5.989 -3.708 1.00 59.34 222 GLY A O 1
ATOM 1883 N N . LYS A 1 223 ? -18.197 -4.357 -2.582 1.00 38.28 223 LYS A N 1
ATOM 1884 C CA . LYS A 1 223 ? -19.354 -4.984 -1.928 1.00 38.28 223 LYS A CA 1
ATOM 1885 C C . LYS A 1 223 ? -20.402 -3.918 -1.644 1.00 38.28 223 LYS A C 1
ATOM 1887 O O . LYS A 1 223 ? -19.985 -2.805 -1.262 1.00 38.28 223 LYS A O 1
#

Solvent-accessible surface area (backbone atoms only — not comparable to full-atom values): 12652 Å² total; per-residue (Å²): 136,85,78,81,55,70,68,59,60,52,50,51,52,51,51,52,47,52,54,50,54,52,49,53,49,52,54,48,49,53,50,49,51,52,50,51,52,48,54,49,56,58,62,71,45,30,62,45,62,29,41,35,42,61,84,43,53,72,52,57,80,66,65,55,90,79,69,56,76,71,40,74,28,31,34,41,33,42,94,54,38,37,37,44,29,24,35,40,66,48,98,88,47,74,65,46,65,45,70,48,43,27,39,58,43,67,84,48,100,88,43,65,49,75,48,81,57,82,58,84,66,51,58,60,51,39,52,55,45,64,75,50,92,63,55,71,63,57,54,51,46,54,53,45,20,63,78,52,79,64,49,63,59,42,82,43,56,37,88,78,35,35,34,40,38,44,45,70,57,51,54,54,50,45,51,73,72,68,54,75,65,93,59,48,74,64,46,52,57,52,44,70,74,60,58,44,45,71,53,42,54,54,52,48,53,50,33,62,74,70,56,44,67,34,36,40,38,33,64,61,85,78,134

Sequence (223 aa):
MVSSSPNKEHLNEVIRRIQKDFSCMEEMKYFIQRVEEQLYMESETSQTKVTVSHNHLDVYKRRPETVKKGTELLRLETEKYIMNVYLERSELVENFVSYTICRKHYYSESEYYSIFESMELMEEEMEELNSKNSTVDDYYLVFTRFLTCGTESIVLMGMDYELAVPEAFLREYVEEVDNPGDDWYTTLTDFLDTYTYDDTEEIQNELDRKRMPYQRFERKKGK

Nearest PDB structures (foldseek):
  4u17-assembly2_B-2  TM=4.754E-01  e=1.168E+00  Homo sapiens
  1obu-assembly1_B  TM=4.265E-01  e=6.613E+00  Homarus gammarus
  5w68-assembly1_A  TM=2.376E-01  e=5.868E+00  Escherichia coli O127:H6 str. E2348/69

pLDDT: mean 74.97, std 14.71, range [37.53, 95.62]

Foldseek 3Di:
DDDPDVVVVVVVVVVVVVVVVVVVVVVVVVVVVVVVVVVVVVLLALEFEKEKDQQQLVVVLVPDVPFDAFDFNIWIDTPFKIKTWTWHADPVRGIFIAIWMWTWDDPDPPDTDTDTDDDPVRVVLRVVCRVDSDDPVSVVQVVFCVVVVRAHWDWDDAPQKIKTGGPVLVVVVCCVPVVPPPPVVVVVVVVNVPDDNVNVVVSVVVCSVVSHHIYIYGYDPDD

=== Feature glossary ===
A reading guide for the features in this record.

Start from the sequence.

  · Sequence gives the chain of amino acids in standard one-letter code (A=alanine, C=cysteine, …, Y=tyrosine), read N→C. It is the only feature that is directly encoded by the gene; all structural features are derived from the folded form of this sequence.

Fold it, and you get atomic coordinates and the backbone conformation that goes with them.

  · The mmCIF table is the protein's shape written out atom by atom. For each backbone N, Cα, C, and carbonyl O, it records an (x, y, z) coordinate triple in Å plus the residue type, chain letter, and residue number.

  · Backbone dihedral angles. Every residue except chain termini has a φ (preceding-C → N → Cα → C) and a ψ (N → Cα → C → next-N). They are reported in degrees following the IUPAC sign convention. Secondary structure is essentially a statement about which (φ, ψ) basin each residue occupies.

  · DSSP 8-state secondary structure assigns each residue one of H (α-helix), G (3₁₀-helix), I (π-helix), E (extended β-strand), B (isolated β-bridge), T (hydrogen-bonded turn), S (bend), or '-' (coil). The assignment is computed from backbone hydrogen-bond geometry via the Kabsch–Sander algorithm.

  · P-SEA three-state annotation labels each residue as helix, strand, or coil based purely on the geometry of the Cα trace. It serves as a fallback when the full backbone (and thus DSSP) is unavailable.

Summarize the fold with a handful of shape descriptors and a per-residue structural alphabet.

  · Radius of gyration (Rg) is the root-mean-square distance of Cα atoms from their centroid — a single number for overall size and compactness. A globular domain of N residues has Rg ≈ 2.2·N^0.38 Å; an extended or disordered chain has a much larger Rg. The Cα contact count is the number of residue pairs whose Cα atoms are within 8 Å and are more than four positions apart in sequence — a standard proxy for tertiary packing density. The bounding box is the smallest axis-aligned box enclosing all Cα atoms.

  · Foldseek's 3Di representation compresses backbone geometry into a per-residue letter drawn from a learned twenty-state alphabet. It captures the tertiary interaction pattern around each residue — which residues are packed against it in space, regardless of where they are in sequence.

  · Accessible surface area quantifies burial. A residue with SASA near zero is packed into the hydrophobic core; one with SASA >100 Å² sits on the surface. Computed here via the Shrake–Rupley numerical algorithm with a 1.4 Å probe.

Ask how reliable the model is.

  · For AlphaFold models, the B-factor field carries pLDDT — the model's o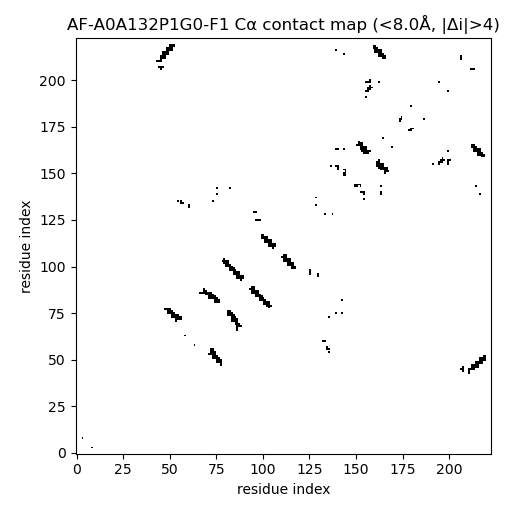wn estimate of local accuracy on a 0–100 scale. Regions with pLDDT<50 should be treated as essentially unmodeled; they often correspond to intrinsically disordered segments.

  · For experimental (PDB) structures, the B-factor (temperature factor) quantifies the positional spread of each atom in the crystal — a combination of thermal vibration and static disorder — in units of Å². High B-factors mark flexible loops or poorly resolved regions; low B-factors mark the rigid, well-ordered core.

  · PAE(i, j) answers: if I align the predicted and true structures on residue i, how far off (in Å) do I expect residue j to be? A block-diagonal PAE matrix with low values on the blocks and high values off-diagonal is the signature of a multi-domain protein with confidently predicted domains but uncertain inter-domain orientation.

Place it in context: what it resembles, what it is annotated as, and how it looks.

  · Structural nearest neighbors (via Foldseek easy-search vs the PDB). Reported per hit: target PDB id, E-value, and alignment TM-score. A TM-score above ~0.5 is the conventional threshold for 'same fold'.

  · Functional annotations link the protein to curated databases. InterPro entries identify conserved domains and families by matching the sequence against member-database signatures (Pfam, PROSITE, CDD, …). Gene Ontology (GO) terms describe molecular function, biological process, and cellular component in a controlled vocabulary. CATH places the structure in a hierarchical fold classification (Class/Architecture/Topology/Homologous-superfamily). The organism is the source species.

  · Plot images: a contact map (which residues are close in 3D, as an N×N binary image), a Ramachandran scatter (backbone torsion angles, revealing secondary-structure composition at a glance), and — for AlphaFold structures — a PAE heatmap (pairwise prediction confidence).

  · Structure images a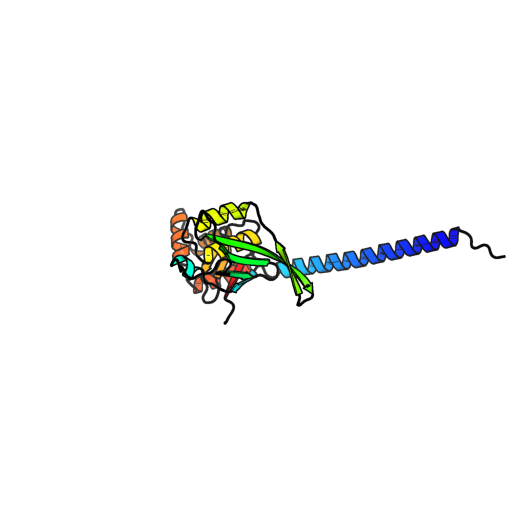re PyMOL renders from six orthogonal camera directions. Cartoon representation draws helices as coils and strands as arrows; sticks shows the backbone as bonds; surface shows the solvent-excluded envelope. Rainbow coloring maps sequence position to hue (blue→red, N→C); chain coloring assigns a distinct color per polypeptide.